Protein AF-A0A936YU12-F1 (afdb_monomer_lite)

Foldseek 3Di:
DKDWAFPFQDPQKTKIFIADPVCLVDWWKKFKDQVPDGQWIDTQQCADPCCVVVVRHPRRGMDIIHGPPVDPGCPRIWMKTQDPPPGIDTHDYPVVVVVVVVVVVVVVVVVVVVVVVVVVVVVVVVVVVVVVVVVVCVVPPDDDPPPPVVVVVVVVVVVVVVVVVVVVVVVVVVVVVVVVVVVVVCVVVVPD

Radius of gyration: 27.53 Å; chains: 1; bounding box: 52×45×85 Å

Sequence (192 aa):
MLLGRVDGLINGNVCGWSFNSEAPTEHLVIRVMQGAKAVASGVANIPRADLPGAGIGDGDHSFKIPLPSDITRLDGLAVIAQSAIAGEIALPTGHDSDRRLDQLFSAFSSQYEEALFALKAELDATKKLCQTLEKQTADQGYETPAGVAERLARLESRMEAAEVFFVRIDETVRRLAEDARKTKRKRIFGIF

Structure (mmCIF, N/CA/C/O backbone):
data_AF-A0A936YU12-F1
#
_entry.id   AF-A0A936YU12-F1
#
loop_
_atom_site.group_PDB
_atom_site.id
_atom_site.type_symbol
_atom_site.label_atom_id
_atom_site.label_alt_id
_atom_site.label_comp_id
_atom_site.label_asym_id
_atom_site.label_entity_id
_atom_site.label_seq_id
_atom_site.pdbx_PDB_ins_code
_atom_site.Cartn_x
_atom_site.Cartn_y
_atom_site.Cartn_z
_atom_site.occupancy
_atom_site.B_iso_or_equiv
_atom_site.auth_seq_id
_atom_site.auth_comp_id
_atom_site.auth_asym_id
_atom_site.auth_atom_id
_atom_site.pdbx_PDB_model_num
ATOM 1 N N . MET A 1 1 ? 6.765 -11.403 4.884 1.00 82.19 1 MET A N 1
ATOM 2 C CA . MET A 1 1 ? 5.467 -10.767 4.588 1.00 82.19 1 MET A CA 1
ATOM 3 C C . MET A 1 1 ? 5.683 -9.695 3.537 1.00 82.19 1 MET A C 1
ATOM 5 O O . MET A 1 1 ? 6.659 -8.954 3.624 1.00 82.19 1 MET A O 1
ATOM 9 N N . LEU A 1 2 ? 4.783 -9.608 2.557 1.00 79.75 2 LEU A N 1
ATOM 10 C CA . LEU A 1 2 ? 4.838 -8.584 1.516 1.00 79.75 2 LEU A CA 1
ATOM 11 C C . LEU A 1 2 ? 4.202 -7.279 1.996 1.00 79.75 2 LEU A C 1
ATOM 13 O O . LEU A 1 2 ? 3.108 -7.273 2.559 1.00 79.75 2 LEU A O 1
ATOM 17 N N . LEU A 1 3 ? 4.901 -6.177 1.757 1.00 85.12 3 LEU A N 1
ATOM 18 C CA . LEU A 1 3 ? 4.497 -4.821 2.100 1.00 85.12 3 LEU A CA 1
ATOM 19 C C . LEU A 1 3 ? 4.713 -3.915 0.890 1.00 85.12 3 LEU A C 1
ATOM 21 O O . LEU A 1 3 ? 5.544 -4.186 0.023 1.00 85.12 3 LEU A O 1
ATOM 25 N N . GLY A 1 4 ? 3.990 -2.807 0.831 1.00 84.25 4 GLY A N 1
ATOM 26 C CA . GLY A 1 4 ? 4.242 -1.794 -0.180 1.00 84.25 4 GLY A CA 1
ATOM 27 C C . GLY A 1 4 ? 3.154 -0.745 -0.251 1.00 84.25 4 GLY A C 1
ATOM 28 O O . GLY A 1 4 ? 2.101 -0.857 0.380 1.00 84.25 4 GLY A O 1
ATOM 29 N N . ARG A 1 5 ? 3.434 0.297 -1.025 1.00 85.31 5 ARG A N 1
ATOM 30 C CA . ARG A 1 5 ? 2.547 1.439 -1.210 1.00 85.31 5 ARG A CA 1
ATOM 31 C C . ARG A 1 5 ? 2.835 2.122 -2.537 1.00 85.31 5 ARG A C 1
ATOM 33 O O . ARG A 1 5 ? 3.991 2.253 -2.935 1.00 85.31 5 ARG A O 1
ATOM 40 N N . VAL A 1 6 ? 1.780 2.605 -3.187 1.00 88.00 6 VAL A N 1
ATOM 41 C CA . VAL A 1 6 ? 1.896 3.519 -4.327 1.00 88.00 6 VAL A CA 1
ATOM 42 C C . VAL A 1 6 ? 1.858 4.951 -3.804 1.00 88.00 6 VAL A C 1
ATOM 44 O O . VAL A 1 6 ? 0.900 5.355 -3.140 1.00 88.00 6 VAL A O 1
ATOM 47 N N . ASP A 1 7 ? 2.895 5.722 -4.115 1.00 85.31 7 ASP A N 1
ATOM 48 C CA . ASP A 1 7 ? 2.999 7.129 -3.725 1.00 85.31 7 ASP A CA 1
ATOM 49 C C . ASP A 1 7 ? 2.134 8.021 -4.620 1.00 85.31 7 ASP A C 1
ATOM 51 O O . ASP A 1 7 ? 1.536 8.989 -4.149 1.00 85.31 7 ASP A O 1
ATOM 55 N N . GLY A 1 8 ? 2.049 7.688 -5.911 1.00 86.75 8 GLY A N 1
ATOM 56 C CA . GLY A 1 8 ? 1.240 8.420 -6.879 1.00 86.75 8 GLY A CA 1
ATOM 57 C C . GLY A 1 8 ? 1.737 8.293 -8.317 1.00 86.75 8 GLY A C 1
ATOM 58 O O . GLY A 1 8 ? 2.623 7.496 -8.626 1.00 86.75 8 GLY A O 1
ATOM 59 N N . LEU A 1 9 ? 1.147 9.107 -9.195 1.00 88.31 9 LEU A N 1
ATOM 60 C CA . LEU A 1 9 ? 1.555 9.269 -10.588 1.00 88.31 9 LEU A CA 1
ATOM 61 C C . LEU A 1 9 ? 2.342 10.577 -10.728 1.00 88.31 9 LEU A C 1
ATOM 63 O O . LEU A 1 9 ? 1.796 11.653 -10.490 1.00 88.31 9 LEU A O 1
ATOM 67 N N . ILE A 1 10 ? 3.617 10.490 -11.108 1.00 85.88 10 ILE A N 1
ATOM 68 C CA . ILE A 1 10 ? 4.523 11.638 -11.239 1.00 85.88 10 ILE A CA 1
ATOM 69 C C . ILE A 1 10 ? 5.112 11.631 -12.649 1.00 85.88 10 ILE A C 1
ATOM 71 O O . ILE A 1 10 ? 5.830 10.704 -13.026 1.00 85.88 10 ILE A O 1
ATOM 75 N N . ASN A 1 11 ? 4.823 12.671 -13.437 1.00 88.06 11 ASN A N 1
ATOM 76 C CA . ASN A 1 11 ? 5.312 12.823 -14.816 1.00 88.06 11 ASN A CA 1
ATOM 77 C C . ASN A 1 11 ? 5.064 11.572 -15.683 1.00 88.06 11 ASN A C 1
ATOM 79 O O . ASN A 1 11 ? 5.976 11.088 -16.348 1.00 88.06 11 ASN A O 1
ATOM 83 N N . GLY A 1 12 ? 3.863 10.989 -15.599 1.00 90.25 12 GLY A N 1
ATOM 84 C CA . GLY A 1 12 ? 3.502 9.770 -16.336 1.00 90.25 12 GLY A CA 1
ATOM 85 C C . GLY A 1 12 ? 4.112 8.475 -15.790 1.00 90.25 12 GLY A C 1
ATOM 86 O O . GLY A 1 12 ? 4.017 7.444 -16.443 1.00 90.25 12 GLY A O 1
ATOM 87 N N . ASN A 1 13 ? 4.736 8.495 -14.607 1.00 93.56 13 ASN A N 1
ATOM 88 C CA . ASN A 1 13 ? 5.292 7.299 -13.974 1.00 93.56 13 ASN A CA 1
ATOM 89 C C . ASN A 1 13 ? 4.541 6.961 -12.690 1.00 93.56 13 ASN A C 1
ATOM 91 O O . ASN A 1 13 ? 4.360 7.837 -11.842 1.00 93.56 13 ASN A O 1
ATOM 95 N N . VAL A 1 14 ? 4.148 5.700 -12.517 1.00 94.19 14 VAL A N 1
ATOM 96 C CA . VAL A 1 14 ? 3.685 5.210 -11.214 1.00 94.19 14 VAL A CA 1
ATOM 97 C C . VAL A 1 14 ? 4.901 5.027 -10.325 1.00 94.19 14 VAL A C 1
ATOM 99 O O . VAL A 1 14 ? 5.823 4.286 -10.671 1.00 94.19 14 VAL A O 1
ATOM 102 N N . CYS A 1 15 ? 4.886 5.701 -9.184 1.00 92.88 15 CYS A N 1
ATOM 103 C CA . CYS A 1 15 ? 5.949 5.648 -8.195 1.00 92.88 15 CYS A CA 1
ATOM 104 C C . CYS A 1 15 ? 5.446 4.989 -6.912 1.00 92.88 15 CYS A C 1
ATOM 106 O O . CYS A 1 15 ? 4.288 5.166 -6.519 1.00 92.88 15 CYS A O 1
ATOM 108 N N . GLY A 1 16 ? 6.327 4.261 -6.240 1.00 91.44 16 GLY A N 1
ATOM 109 C CA . GLY A 1 16 ? 6.029 3.634 -4.961 1.00 91.44 16 GLY A CA 1
ATOM 110 C C . GLY A 1 16 ? 7.186 2.788 -4.461 1.00 91.44 16 GLY A C 1
ATOM 111 O O . GLY A 1 16 ? 8.313 2.895 -4.947 1.00 91.44 16 GLY A O 1
ATOM 112 N N . TRP A 1 17 ? 6.898 1.930 -3.492 1.00 90.00 17 TRP A N 1
ATOM 113 C CA . TRP A 1 17 ? 7.840 0.941 -2.980 1.00 90.00 17 TRP A CA 1
ATOM 114 C C . TRP A 1 17 ? 7.122 -0.357 -2.635 1.00 90.00 17 TRP A C 1
ATOM 116 O O . TRP A 1 17 ? 5.920 -0.362 -2.349 1.00 90.00 17 TRP A O 1
ATOM 126 N N . SER A 1 18 ? 7.854 -1.464 -2.671 1.00 92.50 18 SER A N 1
ATOM 127 C CA . SER A 1 18 ? 7.354 -2.747 -2.194 1.00 92.50 18 SER A CA 1
ATOM 128 C C . SER A 1 18 ? 8.501 -3.627 -1.731 1.00 92.50 18 SER A C 1
ATOM 130 O O . SER A 1 18 ? 9.547 -3.669 -2.366 1.00 92.50 18 SER A O 1
ATOM 132 N N . PHE A 1 19 ? 8.292 -4.318 -0.619 1.00 87.12 19 PHE A N 1
ATOM 133 C CA . PHE A 1 19 ? 9.324 -5.015 0.127 1.00 87.12 19 PHE A CA 1
ATOM 134 C C . PHE A 1 19 ? 8.809 -6.352 0.642 1.00 87.12 19 PHE A C 1
ATOM 136 O O . PHE A 1 19 ? 7.662 -6.455 1.088 1.00 87.12 19 PHE A O 1
ATOM 143 N N . ASN A 1 20 ? 9.673 -7.361 0.618 1.00 88.44 20 ASN A N 1
ATOM 144 C CA . ASN A 1 20 ? 9.419 -8.638 1.259 1.00 88.44 20 ASN A CA 1
ATOM 145 C C . ASN A 1 20 ? 10.258 -8.761 2.533 1.00 88.44 20 ASN A C 1
ATOM 147 O O . ASN A 1 20 ? 11.467 -8.948 2.469 1.00 88.44 20 ASN A O 1
ATOM 151 N N . SER A 1 21 ? 9.614 -8.734 3.700 1.00 82.25 21 SER A N 1
ATOM 152 C CA . SER A 1 21 ? 10.332 -8.882 4.972 1.00 82.25 21 SER A CA 1
ATOM 153 C C . SER A 1 21 ? 10.919 -10.278 5.204 1.00 82.25 21 SER A C 1
ATOM 155 O O . SER A 1 21 ? 11.798 -10.428 6.046 1.00 82.25 21 SER A O 1
ATOM 157 N N . GLU A 1 22 ? 10.445 -11.296 4.478 1.00 86.00 22 GLU A N 1
ATOM 158 C CA . GLU A 1 22 ? 10.982 -12.665 4.557 1.00 86.00 22 GLU A CA 1
ATOM 159 C C . GLU A 1 22 ? 12.197 -12.872 3.646 1.00 86.00 22 GLU A C 1
ATOM 161 O O . GLU A 1 22 ? 13.017 -13.745 3.917 1.00 86.00 22 GLU A O 1
ATOM 166 N N . ALA A 1 23 ? 12.346 -12.045 2.609 1.00 88.69 23 ALA A N 1
ATOM 167 C CA . ALA A 1 23 ? 13.533 -12.000 1.762 1.00 88.69 23 ALA A CA 1
ATOM 168 C C . ALA A 1 23 ? 13.934 -10.542 1.498 1.00 88.69 23 ALA A C 1
ATOM 170 O O . ALA A 1 23 ? 13.621 -9.998 0.441 1.00 88.69 23 ALA A O 1
ATOM 171 N N . PRO A 1 24 ? 14.645 -9.900 2.443 1.00 85.94 24 PRO A N 1
ATOM 172 C CA . PRO A 1 24 ? 14.975 -8.481 2.344 1.00 85.94 24 PRO A CA 1
ATOM 173 C C . PRO A 1 24 ? 15.850 -8.103 1.148 1.00 85.94 24 PRO A C 1
ATOM 175 O O . PRO A 1 24 ? 15.870 -6.948 0.766 1.00 85.94 24 PRO A O 1
ATOM 178 N N . THR A 1 25 ? 16.566 -9.054 0.547 1.00 90.06 25 THR A N 1
ATOM 179 C CA . THR A 1 25 ? 17.386 -8.827 -0.655 1.00 90.06 25 THR A CA 1
ATOM 180 C C . THR A 1 25 ? 16.600 -9.017 -1.957 1.00 90.06 25 THR A C 1
ATOM 182 O O . THR A 1 25 ? 17.171 -8.930 -3.040 1.00 90.06 25 THR A O 1
ATOM 185 N N . GLU A 1 26 ? 15.316 -9.373 -1.878 1.00 92.25 26 GLU A N 1
ATOM 186 C CA . GLU A 1 26 ? 14.466 -9.606 -3.041 1.00 92.25 26 GLU A CA 1
ATOM 187 C C . GLU A 1 26 ? 13.889 -8.288 -3.571 1.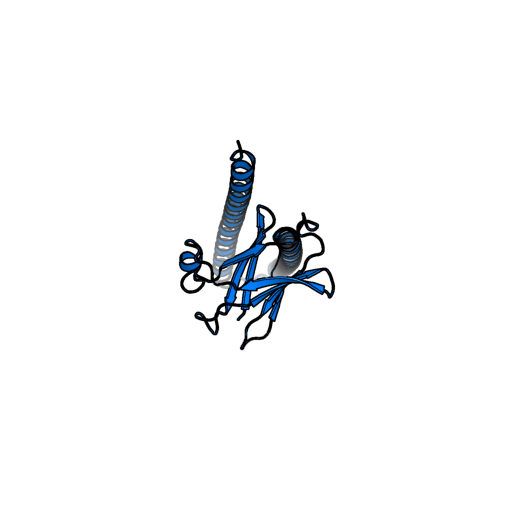00 92.25 26 GLU A C 1
ATOM 189 O O . GLU A 1 26 ? 13.207 -7.546 -2.858 1.00 92.25 26 GLU A O 1
ATOM 194 N N . HIS A 1 27 ? 14.082 -8.033 -4.865 1.00 95.62 27 HIS A N 1
ATOM 195 C CA . HIS A 1 27 ? 13.394 -6.953 -5.569 1.00 95.62 27 HIS A CA 1
ATOM 196 C C . HIS A 1 27 ? 12.116 -7.471 -6.218 1.00 95.62 27 HIS A C 1
ATOM 198 O O . HIS A 1 27 ? 12.146 -8.328 -7.102 1.00 95.62 27 HIS A O 1
ATOM 204 N N . LEU A 1 28 ? 10.980 -6.925 -5.791 1.00 94.88 28 LEU A N 1
ATOM 205 C CA . LEU A 1 28 ? 9.672 -7.368 -6.259 1.00 94.88 28 LEU A CA 1
ATOM 206 C C . LEU A 1 28 ? 9.374 -6.859 -7.672 1.00 94.88 28 LEU A C 1
ATOM 208 O O . LEU A 1 28 ? 9.661 -5.709 -8.018 1.00 94.88 28 LEU A O 1
ATOM 212 N N . VAL A 1 29 ? 8.746 -7.712 -8.481 1.00 97.38 29 VAL A N 1
ATOM 213 C CA . VAL A 1 29 ? 8.250 -7.339 -9.809 1.00 97.38 29 VAL A CA 1
ATOM 214 C C . VAL A 1 29 ? 6.913 -6.640 -9.643 1.00 97.38 29 VAL A C 1
ATOM 216 O O . VAL A 1 29 ? 5.977 -7.183 -9.069 1.00 97.38 29 VAL A O 1
ATOM 219 N N . ILE A 1 30 ? 6.800 -5.434 -10.172 1.00 97.31 30 ILE A N 1
ATOM 220 C CA . ILE A 1 30 ? 5.599 -4.619 -10.085 1.00 97.31 30 ILE A CA 1
ATOM 221 C C . ILE A 1 30 ? 4.879 -4.651 -11.428 1.00 97.31 30 ILE A C 1
ATOM 223 O O . ILE A 1 30 ? 5.474 -4.389 -12.473 1.00 97.31 30 ILE A O 1
ATOM 227 N N . ARG A 1 31 ? 3.578 -4.930 -11.403 1.00 95.31 31 ARG A N 1
ATOM 228 C CA . ARG A 1 31 ? 2.690 -4.897 -12.568 1.00 95.31 31 ARG A CA 1
ATOM 229 C C . ARG A 1 31 ? 1.601 -3.864 -12.352 1.00 95.31 31 ARG A C 1
ATOM 231 O O . ARG A 1 31 ? 0.931 -3.870 -11.323 1.00 95.31 31 ARG A O 1
ATOM 238 N N . VAL A 1 32 ? 1.409 -3.001 -13.340 1.00 93.81 32 VAL A N 1
ATOM 239 C CA . VAL A 1 32 ? 0.275 -2.081 -13.395 1.00 93.81 32 VAL A CA 1
ATOM 240 C C . VAL A 1 32 ? -0.766 -2.691 -14.318 1.00 93.81 32 VAL A C 1
ATOM 242 O O . VAL A 1 32 ? -0.498 -2.951 -15.491 1.00 93.81 32 VAL A O 1
ATOM 245 N N . MET A 1 33 ? -1.947 -2.936 -13.773 1.00 88.88 33 MET A N 1
ATOM 246 C CA . MET A 1 33 ? -3.057 -3.615 -14.422 1.00 88.88 33 MET A CA 1
ATOM 247 C C . MET A 1 33 ? -4.199 -2.629 -14.652 1.00 88.88 33 MET A C 1
ATOM 249 O O . MET A 1 33 ? -4.551 -1.868 -13.755 1.00 88.88 33 MET A O 1
ATOM 253 N N . GLN A 1 34 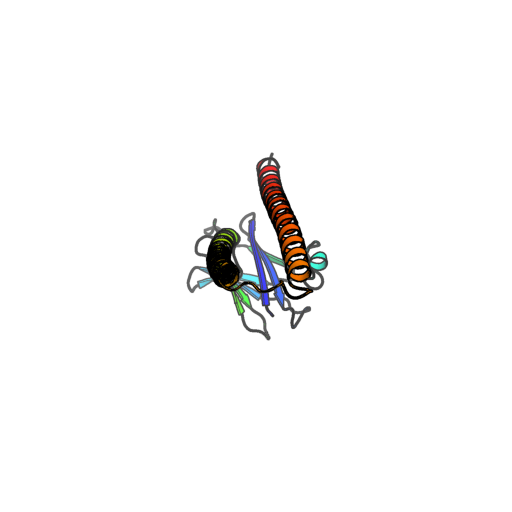? -4.819 -2.685 -15.824 1.00 85.00 34 GLN A N 1
ATOM 254 C CA . GLN A 1 34 ? -6.100 -2.049 -16.108 1.00 85.00 34 GLN A CA 1
ATOM 255 C C . GLN A 1 34 ? -7.117 -3.165 -16.365 1.00 85.00 34 GLN A C 1
ATOM 257 O O . GLN A 1 34 ? -7.082 -3.840 -17.399 1.00 85.00 34 GLN A O 1
ATOM 262 N N . GLY A 1 35 ? -7.974 -3.431 -15.377 1.00 82.81 35 GLY A N 1
ATOM 263 C CA . GLY A 1 35 ? -8.777 -4.655 -15.355 1.00 82.81 35 GLY A CA 1
ATOM 264 C C . GLY A 1 35 ? -7.882 -5.901 -15.375 1.00 82.81 35 GLY A C 1
ATOM 265 O O . GLY A 1 35 ? -7.028 -6.066 -14.510 1.00 82.81 35 GLY A O 1
ATOM 266 N N . ALA A 1 36 ? -8.053 -6.762 -16.380 1.00 83.88 36 ALA A N 1
ATOM 267 C CA . ALA A 1 36 ? -7.259 -7.985 -16.542 1.00 83.88 36 ALA A CA 1
ATOM 268 C C . ALA A 1 36 ? -5.960 -7.797 -17.355 1.00 83.88 36 ALA A C 1
ATOM 270 O O . ALA A 1 36 ? -5.170 -8.733 -17.473 1.00 83.88 36 ALA A O 1
ATOM 271 N N . LYS A 1 37 ? -5.727 -6.616 -17.944 1.00 86.31 37 LYS A N 1
ATOM 272 C CA . LYS A 1 37 ? -4.587 -6.372 -18.839 1.00 86.31 37 LYS A CA 1
ATOM 273 C C . LYS A 1 37 ? -3.446 -5.680 -18.097 1.00 86.31 37 LYS A C 1
ATOM 275 O O . LYS A 1 37 ? -3.650 -4.610 -17.531 1.00 86.31 37 LYS A O 1
ATOM 280 N N . ALA A 1 38 ? -2.236 -6.232 -18.175 1.00 91.31 38 ALA A N 1
ATOM 281 C CA . ALA A 1 38 ? -1.028 -5.526 -17.757 1.00 91.31 38 ALA A CA 1
ATOM 282 C C . ALA A 1 38 ? -0.709 -4.407 -18.761 1.00 91.31 38 ALA A C 1
ATOM 284 O O . ALA A 1 38 ? -0.498 -4.671 -19.946 1.00 91.31 38 ALA A O 1
ATOM 285 N N . VAL A 1 39 ? -0.710 -3.160 -18.293 1.00 93.94 39 VAL A N 1
ATOM 286 C CA . VAL A 1 39 ? -0.412 -1.966 -19.103 1.00 93.94 39 VAL A CA 1
ATOM 287 C C . VAL A 1 39 ? 1.031 -1.501 -18.941 1.00 93.94 39 VAL A C 1
ATOM 289 O O . VAL A 1 39 ? 1.570 -0.875 -19.848 1.00 93.94 39 VAL A O 1
ATOM 292 N N . ALA A 1 40 ? 1.668 -1.830 -17.816 1.00 95.12 40 ALA A N 1
ATOM 293 C CA . ALA A 1 40 ? 3.082 -1.577 -17.578 1.00 95.12 40 ALA A CA 1
ATOM 294 C C . ALA A 1 40 ? 3.646 -2.556 -16.539 1.00 95.12 40 ALA A C 1
ATOM 296 O O . ALA A 1 40 ? 2.907 -3.133 -15.738 1.00 95.12 40 ALA A O 1
ATOM 297 N N . SER A 1 41 ? 4.966 -2.715 -16.523 1.00 96.50 41 SER A N 1
ATOM 298 C CA . SER A 1 41 ? 5.672 -3.500 -15.512 1.00 96.50 41 SER A CA 1
ATOM 299 C C . SER A 1 41 ? 7.052 -2.923 -15.231 1.00 96.50 41 SER A C 1
ATOM 301 O O . SER A 1 41 ? 7.663 -2.316 -16.109 1.00 96.50 41 SER A O 1
ATOM 303 N N . GLY A 1 42 ? 7.566 -3.158 -14.032 1.00 96.75 42 GLY A N 1
ATOM 304 C CA . GLY A 1 42 ? 8.926 -2.803 -13.650 1.00 96.75 42 GLY A CA 1
ATOM 305 C C . GLY A 1 42 ? 9.364 -3.560 -12.407 1.00 96.75 42 GLY A C 1
ATOM 306 O O . GLY A 1 42 ? 8.670 -4.463 -11.950 1.00 96.75 42 GLY A O 1
ATOM 307 N N . VAL A 1 43 ? 10.519 -3.198 -11.863 1.00 97.25 43 VAL A N 1
ATOM 308 C CA . VAL A 1 43 ? 11.087 -3.838 -10.674 1.00 97.25 43 VAL A CA 1
ATOM 309 C C . VAL A 1 43 ? 11.252 -2.788 -9.580 1.00 97.25 43 VAL A C 1
ATOM 311 O O . VAL A 1 43 ? 11.571 -1.632 -9.859 1.00 97.25 43 VAL A O 1
ATOM 314 N N . ALA A 1 44 ? 11.000 -3.188 -8.339 1.00 96.06 44 ALA A N 1
ATOM 315 C CA . ALA A 1 44 ? 11.262 -2.393 -7.150 1.00 96.06 44 ALA A CA 1
ATOM 316 C C . ALA A 1 44 ? 12.737 -2.513 -6.737 1.00 96.06 44 ALA A C 1
ATOM 318 O O . ALA A 1 44 ? 13.039 -3.172 -5.750 1.00 96.06 44 ALA A O 1
ATOM 319 N N . ASN A 1 45 ? 13.633 -1.938 -7.545 1.00 95.50 45 ASN A N 1
ATOM 320 C CA . ASN A 1 45 ? 15.095 -1.993 -7.385 1.00 95.50 45 ASN A CA 1
ATOM 321 C C . ASN A 1 45 ? 15.765 -0.603 -7.349 1.00 95.50 45 ASN A C 1
ATOM 323 O O . ASN A 1 45 ? 16.966 -0.472 -7.592 1.00 95.50 45 ASN A O 1
ATOM 327 N N . ILE A 1 46 ? 14.986 0.463 -7.151 1.00 94.50 46 ILE A N 1
ATOM 328 C CA . ILE A 1 46 ? 15.484 1.839 -7.182 1.00 94.50 46 ILE A CA 1
ATOM 329 C C . ILE A 1 46 ? 15.811 2.290 -5.749 1.00 94.50 46 ILE A C 1
ATOM 331 O O . ILE A 1 46 ? 14.960 2.141 -4.862 1.00 94.50 46 ILE A O 1
ATOM 335 N N . PRO A 1 47 ? 16.991 2.895 -5.507 1.00 91.75 47 PRO A N 1
ATOM 336 C CA . PRO A 1 47 ? 17.367 3.408 -4.19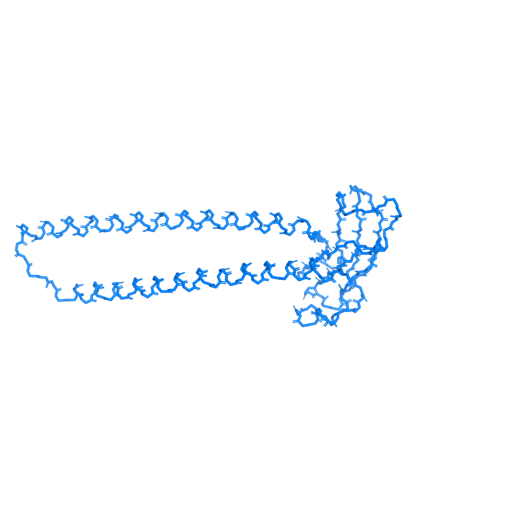4 1.00 91.75 47 PRO A CA 1
ATOM 337 C C . PRO A 1 47 ? 16.547 4.637 -3.789 1.00 91.75 47 PRO A C 1
ATOM 339 O O . PRO A 1 47 ? 16.349 5.568 -4.575 1.00 91.75 47 PRO A O 1
ATOM 342 N N . ARG A 1 48 ? 16.117 4.665 -2.526 1.00 87.50 48 ARG A N 1
ATOM 343 C CA . ARG A 1 48 ? 15.356 5.753 -1.909 1.00 87.50 48 ARG A CA 1
ATOM 344 C C . ARG A 1 48 ? 15.790 5.928 -0.451 1.00 87.50 48 ARG A C 1
ATOM 346 O O . ARG A 1 48 ? 15.656 5.024 0.367 1.00 87.50 48 ARG A O 1
ATOM 353 N N . ALA A 1 49 ? 16.328 7.103 -0.131 1.00 83.62 49 ALA A N 1
ATOM 354 C CA . ALA A 1 49 ? 17.070 7.343 1.113 1.00 83.62 49 ALA A CA 1
ATOM 355 C C . ALA A 1 49 ? 16.230 7.299 2.406 1.00 83.62 49 ALA A C 1
ATOM 357 O O . ALA A 1 49 ? 16.787 7.171 3.492 1.00 83.62 49 ALA A O 1
ATOM 358 N N . ASP A 1 50 ? 14.908 7.419 2.317 1.00 75.62 50 ASP A N 1
ATOM 359 C CA . ASP A 1 50 ? 13.992 7.358 3.460 1.00 75.62 50 ASP A CA 1
ATOM 360 C C . ASP A 1 50 ? 13.562 5.927 3.825 1.00 75.62 50 ASP A C 1
ATOM 362 O O . ASP A 1 50 ? 13.137 5.693 4.955 1.00 75.62 50 ASP A O 1
ATOM 366 N N . LEU A 1 51 ? 13.694 4.963 2.907 1.00 74.81 51 LEU A N 1
ATOM 367 C CA . LEU A 1 51 ? 13.277 3.575 3.128 1.00 74.81 51 LEU A CA 1
ATOM 368 C C . LEU A 1 51 ? 14.086 2.845 4.223 1.00 74.81 51 LEU A C 1
ATOM 370 O O . LEU A 1 51 ? 13.448 2.220 5.076 1.00 74.81 51 LEU A O 1
ATOM 374 N N . PRO A 1 52 ? 15.429 2.970 4.312 1.00 73.12 52 PRO A N 1
ATOM 375 C CA . PRO A 1 52 ? 16.192 2.339 5.392 1.00 73.12 52 PRO A CA 1
ATOM 376 C C . PRO A 1 52 ? 15.771 2.854 6.772 1.00 73.12 52 PRO A C 1
ATOM 378 O O . PRO A 1 52 ? 15.599 2.080 7.711 1.00 73.12 52 PRO A O 1
ATOM 381 N N . GLY A 1 53 ? 15.526 4.166 6.889 1.00 64.25 53 GLY A N 1
ATOM 382 C CA . GLY A 1 53 ? 15.063 4.794 8.131 1.00 64.25 53 GLY A CA 1
ATOM 383 C C . GLY A 1 53 ? 13.673 4.326 8.579 1.00 64.25 53 GLY A C 1
ATOM 384 O O . GLY A 1 53 ? 13.345 4.432 9.758 1.00 64.25 53 GLY A O 1
ATOM 385 N N . ALA A 1 54 ? 12.875 3.777 7.659 1.00 69.44 54 ALA A N 1
ATOM 386 C CA . ALA A 1 54 ? 11.571 3.174 7.926 1.00 69.44 54 ALA A CA 1
ATOM 387 C C . ALA A 1 54 ? 11.633 1.648 8.155 1.00 69.44 54 ALA A C 1
ATOM 389 O O . ALA A 1 54 ? 10.588 1.017 8.307 1.00 69.44 54 ALA A O 1
ATOM 390 N N . GLY A 1 55 ? 12.831 1.048 8.174 1.00 72.00 55 GLY A N 1
ATOM 391 C CA . GLY A 1 55 ? 13.020 -0.398 8.329 1.00 72.00 55 GLY A CA 1
ATOM 392 C C . GLY A 1 55 ? 12.713 -1.211 7.066 1.00 72.00 55 GLY A C 1
ATOM 393 O O . GLY A 1 55 ? 12.393 -2.394 7.166 1.00 72.00 55 GLY A O 1
ATOM 394 N N . ILE A 1 56 ? 12.770 -0.587 5.884 1.00 75.19 56 ILE A N 1
ATOM 395 C CA . ILE A 1 56 ? 12.477 -1.221 4.593 1.00 75.19 56 ILE A CA 1
ATOM 396 C C . ILE A 1 56 ? 13.797 -1.529 3.874 1.00 75.19 56 ILE A C 1
ATOM 398 O O . ILE A 1 56 ? 14.294 -0.711 3.096 1.00 75.19 56 ILE A O 1
ATOM 402 N N . GLY A 1 57 ? 14.340 -2.720 4.147 1.00 76.00 57 GLY A N 1
ATOM 403 C CA . GLY A 1 57 ? 15.567 -3.252 3.539 1.00 76.00 57 GLY A CA 1
ATOM 404 C C . GLY A 1 57 ? 16.749 -2.277 3.546 1.00 76.00 57 GLY A C 1
ATOM 405 O O . GLY A 1 57 ? 16.869 -1.440 4.443 1.00 76.00 57 GLY A O 1
ATOM 406 N N . ASP A 1 58 ? 17.585 -2.354 2.508 1.00 83.31 58 ASP A N 1
ATOM 407 C CA . ASP A 1 58 ? 18.730 -1.450 2.295 1.00 83.31 58 ASP A CA 1
ATOM 408 C C . ASP A 1 58 ? 18.334 -0.156 1.559 1.00 83.31 58 ASP A C 1
ATOM 410 O O . ASP A 1 58 ? 19.164 0.687 1.211 1.00 83.31 58 ASP A O 1
ATOM 414 N N . GLY A 1 59 ? 17.029 0.037 1.354 1.00 79.94 59 GLY A N 1
ATOM 415 C CA . GLY A 1 59 ? 16.450 1.213 0.720 1.00 79.94 59 GLY A CA 1
ATOM 416 C C . GLY A 1 59 ? 16.366 1.159 -0.798 1.00 79.94 59 GLY A C 1
ATOM 417 O O . GLY A 1 59 ? 15.985 2.148 -1.414 1.00 79.94 59 GLY A O 1
ATOM 418 N N . ASP A 1 60 ? 16.661 0.025 -1.415 1.00 92.50 60 ASP A N 1
ATOM 419 C CA . ASP A 1 60 ? 16.614 -0.217 -2.858 1.00 92.50 60 ASP A CA 1
ATOM 420 C C . ASP A 1 60 ? 15.312 -0.887 -3.318 1.00 92.50 60 ASP A C 1
ATOM 422 O O . ASP A 1 60 ? 15.258 -1.511 -4.367 1.00 92.50 60 ASP A O 1
ATOM 426 N N . HIS A 1 61 ? 14.227 -0.693 -2.569 1.00 91.56 61 HIS A N 1
ATOM 427 C CA . HIS A 1 61 ? 12.923 -1.319 -2.815 1.00 91.56 61 HIS A CA 1
ATOM 428 C C . HIS A 1 61 ? 11.876 -0.373 -3.417 1.00 91.56 61 HIS A C 1
ATOM 430 O O . HIS A 1 61 ? 10.667 -0.616 -3.321 1.00 91.56 61 HIS A O 1
ATOM 436 N N . SER A 1 62 ? 12.304 0.748 -4.003 1.00 94.12 62 SER A N 1
ATOM 437 C CA . SER A 1 62 ? 11.390 1.665 -4.690 1.00 94.12 62 SER A CA 1
ATOM 438 C C . SER A 1 62 ? 11.268 1.343 -6.176 1.00 94.12 62 SER A C 1
ATOM 440 O O . SER A 1 62 ? 12.148 0.724 -6.771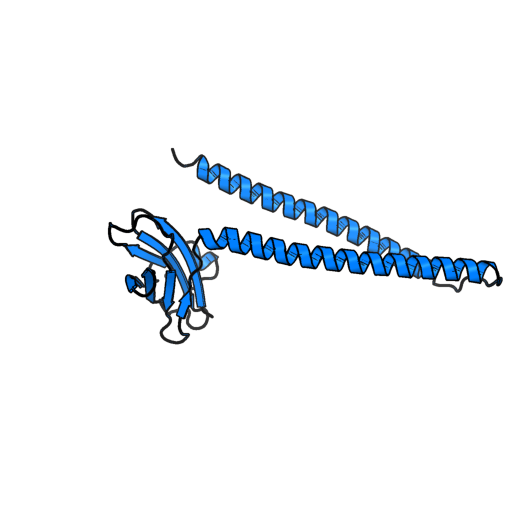 1.00 94.12 62 SER A O 1
ATOM 442 N N . PHE A 1 63 ? 10.161 1.751 -6.790 1.00 96.19 63 PHE A N 1
ATOM 443 C CA . PHE A 1 63 ? 9.920 1.596 -8.219 1.00 96.19 63 PHE A CA 1
ATOM 444 C C . PHE A 1 63 ? 9.429 2.902 -8.838 1.00 96.19 63 PHE A C 1
ATOM 446 O O . PHE A 1 63 ? 8.764 3.723 -8.202 1.00 96.19 63 PHE A O 1
ATOM 453 N N . LYS A 1 64 ? 9.728 3.051 -10.127 1.00 96.06 64 LYS A N 1
ATOM 454 C CA . LYS A 1 64 ? 9.235 4.118 -10.992 1.00 96.06 64 LYS A CA 1
ATOM 455 C C . LYS A 1 64 ? 8.953 3.515 -12.358 1.00 96.06 64 LYS A C 1
ATOM 457 O O . LYS A 1 64 ? 9.880 3.145 -13.072 1.00 96.06 64 LYS A O 1
ATOM 462 N N . ILE A 1 65 ? 7.677 3.387 -12.697 1.00 96.69 65 ILE A N 1
ATOM 463 C CA . ILE A 1 65 ? 7.238 2.635 -13.873 1.00 96.69 65 ILE A CA 1
ATOM 464 C C . ILE A 1 65 ? 6.554 3.595 -14.837 1.00 96.69 65 ILE A C 1
ATOM 466 O O . ILE A 1 65 ? 5.519 4.155 -14.465 1.00 96.69 65 ILE A O 1
ATOM 470 N N . PRO A 1 66 ? 7.094 3.799 -16.049 1.00 95.25 66 PRO A N 1
ATOM 471 C CA . PRO A 1 66 ? 6.448 4.639 -17.044 1.00 95.25 66 PRO A CA 1
ATOM 472 C C . PRO A 1 66 ? 5.135 3.995 -17.485 1.00 95.25 66 PRO A C 1
ATOM 474 O O . PRO A 1 66 ? 5.091 2.810 -17.819 1.00 95.25 66 PRO A O 1
ATOM 477 N N . LEU A 1 67 ? 4.064 4.783 -17.481 1.00 94.12 67 LEU A N 1
ATOM 478 C CA . LEU A 1 67 ? 2.796 4.395 -18.077 1.00 94.12 67 LEU A CA 1
ATOM 479 C C . LEU A 1 67 ? 2.739 4.837 -19.539 1.00 94.12 67 LEU A C 1
ATOM 481 O O . LEU A 1 67 ? 3.382 5.823 -19.914 1.00 94.12 67 LEU A O 1
ATOM 485 N N . PRO A 1 68 ? 1.959 4.134 -20.372 1.00 92.19 68 PRO A N 1
ATOM 486 C CA . PRO A 1 68 ? 1.650 4.621 -21.705 1.00 92.19 68 PRO A CA 1
ATOM 487 C C . PRO A 1 68 ? 0.879 5.956 -21.641 1.00 92.19 68 PRO A C 1
ATOM 489 O O . PRO A 1 68 ? 0.210 6.277 -20.656 1.00 92.19 68 PRO A O 1
ATOM 492 N N . SER A 1 69 ? 1.046 6.782 -22.677 1.00 88.25 69 SER A N 1
ATOM 493 C CA . SER A 1 69 ? 0.633 8.196 -22.695 1.00 88.25 69 SER A CA 1
ATOM 494 C C . SER A 1 69 ? -0.881 8.425 -22.650 1.00 88.25 69 SER A C 1
ATOM 496 O O . SER A 1 69 ? -1.326 9.533 -22.356 1.00 88.25 69 SER A O 1
ATOM 498 N N . ASP A 1 70 ? -1.668 7.390 -22.929 1.00 87.81 70 ASP A N 1
ATOM 499 C CA . ASP A 1 70 ? -3.123 7.352 -22.798 1.00 87.81 70 ASP A CA 1
ATOM 500 C C . ASP A 1 70 ? -3.589 7.298 -21.333 1.00 87.81 70 ASP A C 1
ATOM 502 O O . ASP A 1 70 ? -4.731 7.656 -21.034 1.00 87.81 70 ASP A O 1
ATOM 506 N N . ILE A 1 71 ? -2.709 6.920 -20.400 1.00 87.00 71 ILE A N 1
ATOM 507 C CA . ILE A 1 71 ? -3.026 6.800 -18.977 1.00 87.00 71 ILE A CA 1
ATOM 508 C C . ILE A 1 71 ? -2.479 8.003 -18.203 1.00 87.00 71 ILE A C 1
ATOM 510 O O . ILE A 1 71 ? -1.290 8.120 -17.914 1.00 87.00 71 ILE A O 1
ATOM 514 N N . THR A 1 72 ? -3.386 8.897 -17.808 1.00 82.69 72 THR A N 1
ATOM 515 C CA . THR A 1 72 ? -3.058 10.146 -17.093 1.00 82.69 72 THR A CA 1
ATOM 516 C C . THR A 1 72 ? -3.488 10.154 -15.625 1.00 82.69 72 THR A C 1
ATOM 518 O O . THR A 1 72 ? -3.207 11.113 -14.906 1.00 82.69 72 THR A O 1
ATOM 521 N N . ARG A 1 73 ? -4.172 9.101 -15.159 1.00 81.38 73 ARG A N 1
ATOM 522 C CA . ARG A 1 73 ? -4.678 8.954 -13.784 1.00 81.38 73 ARG A CA 1
ATOM 523 C C . ARG A 1 73 ? -4.494 7.523 -13.287 1.00 81.38 73 ARG A C 1
ATOM 525 O O . ARG A 1 73 ? -4.414 6.600 -14.088 1.00 81.38 73 ARG A O 1
ATOM 532 N N . LEU A 1 74 ? -4.450 7.358 -11.964 1.00 80.38 74 LEU A N 1
ATOM 533 C CA . LEU A 1 74 ? -4.396 6.043 -11.307 1.00 80.38 74 LEU A CA 1
ATOM 534 C C . LEU A 1 74 ? -5.774 5.383 -11.151 1.00 80.38 74 LEU A C 1
ATOM 536 O O . LEU A 1 74 ? -5.840 4.198 -10.834 1.00 80.38 74 LEU A O 1
ATOM 540 N N . ASP A 1 75 ? -6.863 6.127 -11.355 1.00 80.06 75 ASP A N 1
ATOM 541 C CA . ASP A 1 75 ? -8.223 5.615 -11.182 1.00 80.06 75 ASP A CA 1
ATOM 542 C C . ASP A 1 75 ? -8.476 4.414 -12.106 1.00 80.06 75 ASP A C 1
ATOM 544 O O . ASP A 1 75 ? -8.272 4.488 -13.318 1.00 80.06 75 ASP A O 1
ATOM 548 N N . GLY A 1 76 ? -8.928 3.297 -11.531 1.00 79.50 76 GLY A N 1
ATOM 549 C CA . GLY A 1 76 ? -9.183 2.061 -12.278 1.00 79.50 76 GLY A CA 1
ATOM 550 C C . GLY A 1 76 ? -7.932 1.244 -12.622 1.00 79.50 76 GLY A C 1
ATOM 551 O O . GLY A 1 76 ? -8.052 0.233 -13.318 1.00 79.50 76 GLY A O 1
ATOM 552 N N . LEU A 1 77 ? -6.753 1.640 -12.130 1.00 86.31 77 LEU A N 1
ATOM 553 C CA . LEU A 1 77 ? -5.542 0.827 -12.193 1.00 86.31 77 LEU A CA 1
ATOM 554 C C . LEU A 1 77 ? -5.345 0.053 -10.890 1.00 86.31 77 LEU A C 1
ATOM 556 O O . LEU A 1 77 ? -5.508 0.593 -9.797 1.00 86.31 77 LEU A O 1
ATOM 560 N N . ALA A 1 78 ? -4.922 -1.200 -11.009 1.00 87.50 78 ALA A N 1
ATOM 561 C CA . ALA A 1 78 ? -4.421 -1.988 -9.893 1.00 87.50 78 ALA A CA 1
ATOM 562 C C . ALA A 1 78 ? -2.903 -2.124 -10.018 1.00 87.50 78 ALA A C 1
ATOM 564 O O . ALA A 1 78 ? -2.387 -2.436 -11.089 1.00 87.50 78 ALA A O 1
ATOM 565 N N . VAL A 1 79 ? -2.178 -1.898 -8.925 1.00 90.94 79 VAL A N 1
ATOM 566 C CA . VAL A 1 79 ? -0.727 -2.103 -8.878 1.00 90.94 79 VAL A CA 1
ATOM 567 C C . VAL A 1 79 ? -0.461 -3.339 -8.036 1.00 90.94 79 VAL A C 1
ATOM 569 O O . VAL A 1 79 ? -0.877 -3.397 -6.884 1.00 90.94 79 VAL A O 1
ATOM 572 N N . ILE A 1 80 ? 0.200 -4.335 -8.613 1.00 91.00 80 ILE A N 1
ATOM 573 C CA . ILE A 1 80 ? 0.462 -5.625 -7.974 1.00 91.00 80 ILE A CA 1
ATOM 574 C C . ILE A 1 80 ? 1.969 -5.807 -7.866 1.00 91.00 80 ILE A C 1
ATOM 576 O O . ILE A 1 80 ? 2.669 -5.689 -8.869 1.00 91.00 80 ILE A O 1
ATOM 580 N N . ALA A 1 81 ? 2.460 -6.102 -6.667 1.00 92.50 81 ALA A N 1
ATOM 581 C CA . ALA A 1 81 ? 3.832 -6.527 -6.445 1.00 92.50 81 ALA A CA 1
ATOM 582 C C . ALA A 1 81 ? 3.884 -8.049 -6.341 1.00 92.50 81 ALA A C 1
ATOM 584 O O . ALA A 1 81 ? 3.115 -8.650 -5.597 1.00 92.50 81 ALA A O 1
ATOM 585 N N . GLN A 1 82 ? 4.795 -8.664 -7.079 1.00 93.19 82 GLN A N 1
ATOM 586 C CA . GLN A 1 82 ? 4.985 -10.099 -7.144 1.00 93.19 82 GLN A CA 1
ATOM 587 C C . GLN A 1 82 ? 6.372 -10.454 -6.612 1.00 93.19 82 GLN A C 1
ATOM 589 O O . GLN A 1 82 ? 7.389 -9.941 -7.082 1.00 93.19 82 GLN A O 1
ATOM 594 N N . SER A 1 83 ? 6.378 -11.350 -5.635 1.00 91.75 83 SER A N 1
ATOM 595 C CA . SER A 1 83 ? 7.544 -12.054 -5.123 1.00 91.75 83 SER A CA 1
ATOM 596 C C . SER A 1 83 ? 7.707 -13.378 -5.858 1.00 91.75 83 SER A C 1
ATOM 598 O O . SER A 1 83 ? 6.732 -14.049 -6.204 1.00 91.75 83 SER A O 1
ATOM 600 N N . ALA A 1 84 ? 8.954 -13.773 -6.069 1.00 90.88 84 ALA A N 1
ATOM 601 C CA . ALA A 1 84 ? 9.324 -15.083 -6.572 1.00 90.88 84 ALA A CA 1
ATOM 602 C C . ALA A 1 84 ? 9.031 -16.202 -5.558 1.00 90.88 84 ALA A C 1
ATOM 604 O O . ALA A 1 84 ? 8.870 -17.352 -5.962 1.00 90.88 84 ALA A O 1
ATOM 605 N N . ILE A 1 85 ? 8.953 -15.878 -4.260 1.00 85.25 85 ILE A N 1
ATOM 606 C CA . ILE A 1 85 ? 8.844 -16.869 -3.178 1.00 85.25 85 ILE A CA 1
ATOM 607 C C . ILE A 1 85 ? 7.558 -16.758 -2.348 1.00 85.25 85 ILE A C 1
ATOM 609 O O . ILE A 1 85 ? 7.084 -17.769 -1.838 1.00 85.25 85 ILE A O 1
ATOM 613 N N . ALA A 1 86 ? 6.979 -15.561 -2.219 1.00 80.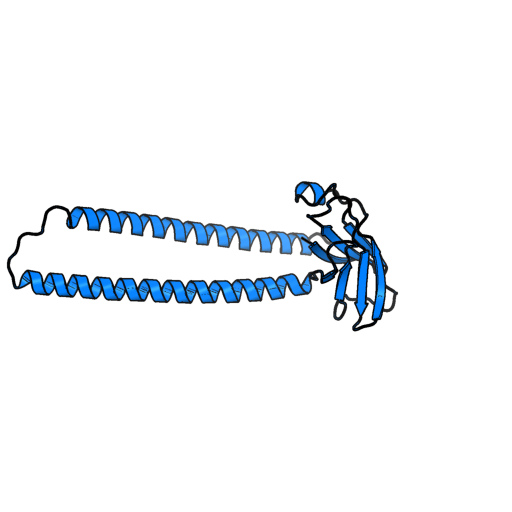06 86 ALA A N 1
ATOM 614 C CA . ALA A 1 86 ? 5.870 -15.280 -1.299 1.00 80.06 86 ALA A CA 1
ATOM 615 C C . ALA A 1 86 ? 4.534 -14.964 -2.004 1.00 80.06 86 ALA A C 1
ATOM 617 O O . ALA A 1 86 ? 3.560 -14.591 -1.349 1.00 80.06 86 ALA A O 1
ATOM 618 N N . GLY A 1 87 ? 4.465 -15.111 -3.332 1.00 89.06 87 GLY A N 1
ATOM 619 C CA . GLY A 1 87 ? 3.260 -14.837 -4.121 1.00 89.06 87 GLY A CA 1
ATOM 620 C C . GLY A 1 87 ? 3.134 -13.366 -4.516 1.00 89.06 87 GLY A C 1
ATOM 621 O O . GLY A 1 87 ? 4.124 -12.731 -4.860 1.00 89.06 87 GLY A O 1
ATOM 622 N N . GLU A 1 88 ? 1.923 -12.811 -4.512 1.00 89.25 88 GLU A N 1
ATOM 623 C CA . GLU A 1 88 ? 1.681 -11.424 -4.922 1.00 89.25 88 GLU A CA 1
ATOM 624 C C . GLU A 1 88 ? 0.794 -10.653 -3.940 1.00 89.25 88 GLU A C 1
ATOM 626 O O . GLU A 1 88 ? -0.016 -11.230 -3.216 1.00 89.25 88 GLU A O 1
ATOM 631 N N . ILE A 1 89 ? 0.948 -9.329 -3.924 1.00 86.25 89 ILE A N 1
ATOM 632 C CA . ILE A 1 89 ? 0.160 -8.402 -3.113 1.00 86.25 89 ILE A CA 1
ATOM 633 C C . ILE A 1 89 ? -0.319 -7.224 -3.964 1.00 86.25 89 ILE A C 1
ATOM 635 O O . ILE A 1 89 ? 0.434 -6.651 -4.752 1.00 86.25 89 ILE A O 1
ATOM 639 N N . ALA A 1 90 ? -1.576 -6.824 -3.782 1.00 86.69 90 ALA A N 1
ATOM 640 C CA . ALA A 1 90 ? -2.087 -5.578 -4.340 1.00 86.69 90 ALA A CA 1
ATOM 641 C C . ALA A 1 90 ? -1.619 -4.392 -3.483 1.00 86.69 90 ALA A C 1
ATOM 643 O O . ALA A 1 90 ? -1.886 -4.334 -2.280 1.00 86.69 90 ALA A O 1
ATOM 644 N N . LEU A 1 91 ? -0.930 -3.436 -4.101 1.00 85.81 91 LEU A N 1
ATOM 645 C CA . LEU A 1 91 ? -0.410 -2.257 -3.425 1.00 85.81 91 LEU A CA 1
ATOM 646 C C . LEU A 1 91 ? -1.516 -1.210 -3.239 1.00 85.81 91 LEU A C 1
ATOM 648 O O . LEU A 1 91 ? -2.171 -0.836 -4.215 1.00 85.81 91 LEU A O 1
ATOM 652 N N . PRO A 1 92 ? -1.711 -0.679 -2.018 1.00 80.31 92 PRO A N 1
ATOM 653 C CA . PRO A 1 92 ? -2.650 0.407 -1.788 1.00 80.31 92 PRO A CA 1
ATOM 654 C C . PRO A 1 92 ? -2.251 1.643 -2.592 1.00 80.31 92 PRO A C 1
ATOM 656 O O . PRO A 1 92 ? -1.108 2.109 -2.509 1.00 80.31 92 PRO A O 1
ATOM 659 N N . THR A 1 93 ? -3.206 2.206 -3.330 1.00 77.06 93 THR A N 1
ATOM 660 C CA . THR A 1 93 ? -3.032 3.514 -3.962 1.00 77.06 93 THR A CA 1
ATOM 661 C C . THR A 1 93 ? -3.373 4.626 -2.973 1.00 77.06 93 THR A C 1
ATOM 663 O O . THR A 1 93 ? -4.168 4.433 -2.052 1.00 77.06 93 THR A O 1
ATOM 666 N N . GLY A 1 94 ? -2.755 5.805 -3.099 1.00 58.22 94 GLY A N 1
ATOM 667 C CA . GLY A 1 94 ? -2.988 6.930 -2.180 1.00 58.22 94 GLY A CA 1
ATOM 668 C C . GLY A 1 94 ? -4.470 7.296 -1.989 1.00 58.22 94 GLY A C 1
ATOM 669 O O . GLY A 1 94 ? -4.850 7.732 -0.907 1.00 58.22 94 GLY A O 1
ATOM 670 N N . HIS A 1 95 ? -5.322 7.026 -2.984 1.00 51.84 95 HIS A N 1
ATOM 671 C CA . HIS A 1 95 ? -6.771 7.233 -2.904 1.00 51.84 95 HIS A CA 1
ATOM 672 C C . HIS A 1 95 ? -7.497 6.169 -2.047 1.00 51.84 95 HIS A C 1
ATOM 674 O O . HIS A 1 95 ? -8.518 6.458 -1.422 1.00 51.84 95 HIS A O 1
ATOM 680 N N . ASP A 1 96 ? -6.951 4.953 -1.948 1.00 49.19 96 ASP A N 1
ATOM 681 C CA . ASP A 1 96 ? -7.443 3.902 -1.045 1.00 49.19 96 ASP A CA 1
ATOM 682 C C . ASP A 1 96 ? -6.988 4.109 0.399 1.00 49.19 96 ASP A C 1
ATOM 684 O O . ASP A 1 96 ? -7.580 3.542 1.312 1.00 49.19 96 ASP A O 1
ATOM 688 N N . SER A 1 97 ? -5.934 4.901 0.621 1.00 47.31 97 SER A N 1
ATOM 689 C CA . SER A 1 97 ? -5.406 5.175 1.962 1.00 47.31 97 SER A CA 1
ATOM 690 C C . SER A 1 97 ? -6.373 6.045 2.760 1.00 47.31 97 SER A C 1
ATOM 692 O O . SER A 1 97 ? -6.687 5.693 3.887 1.00 47.31 97 SER A O 1
ATOM 694 N N . ASP A 1 98 ? -6.892 7.122 2.163 1.00 48.22 98 ASP A N 1
ATOM 695 C CA . ASP A 1 98 ? -7.873 7.996 2.821 1.00 48.22 98 ASP A CA 1
ATOM 696 C C . ASP A 1 98 ? -9.202 7.254 3.039 1.00 48.22 98 ASP A C 1
ATOM 698 O O . ASP A 1 98 ? -9.730 7.272 4.143 1.00 48.22 98 ASP A O 1
ATOM 702 N N . ARG A 1 99 ? -9.692 6.480 2.055 1.00 46.47 99 ARG A N 1
ATOM 703 C CA . ARG A 1 99 ? -10.919 5.678 2.231 1.00 46.47 99 ARG A CA 1
ATOM 704 C C . ARG A 1 99 ? -10.772 4.545 3.245 1.00 46.47 99 ARG A C 1
ATOM 706 O O . ARG A 1 99 ? -11.698 4.324 4.016 1.00 46.47 99 ARG A O 1
ATOM 713 N N . ARG A 1 100 ? -9.646 3.819 3.261 1.00 48.41 100 ARG A N 1
ATOM 714 C CA . ARG A 1 100 ? -9.405 2.776 4.271 1.00 48.41 100 ARG A CA 1
ATOM 715 C C . ARG A 1 100 ? -9.147 3.371 5.641 1.00 48.41 100 ARG A C 1
ATOM 717 O O . ARG A 1 100 ? -9.622 2.794 6.603 1.00 48.41 100 ARG A O 1
ATOM 724 N N . LEU A 1 101 ? -8.424 4.485 5.755 1.00 48.97 101 LEU A N 1
ATOM 725 C CA . LEU A 1 101 ? -8.260 5.166 7.037 1.00 48.97 101 LEU A CA 1
ATOM 726 C C . LEU A 1 101 ? -9.616 5.639 7.546 1.00 48.97 101 LEU A C 1
ATOM 728 O O . LEU A 1 101 ? -9.944 5.303 8.670 1.00 48.97 101 LEU A O 1
ATOM 732 N N . ASP A 1 102 ? -10.442 6.291 6.728 1.00 47.25 102 ASP A N 1
ATOM 733 C CA . ASP A 1 102 ? -11.791 6.709 7.130 1.00 47.25 102 ASP A CA 1
ATOM 734 C C . ASP A 1 102 ? -12.674 5.513 7.530 1.00 47.25 102 ASP A C 1
ATOM 736 O O . ASP A 1 102 ? -13.374 5.569 8.539 1.00 47.25 102 ASP A O 1
ATOM 740 N N . GLN A 1 103 ? -12.610 4.397 6.795 1.00 50.28 103 GLN A N 1
ATOM 741 C CA . GLN A 1 103 ? -13.347 3.171 7.127 1.00 50.28 103 GLN A CA 1
ATOM 742 C C . GLN A 1 103 ? -12.826 2.485 8.393 1.00 50.28 103 GLN A C 1
ATOM 744 O O . GLN A 1 103 ? -13.623 2.021 9.203 1.00 50.28 103 GLN A O 1
ATOM 749 N N . LEU A 1 104 ? -11.508 2.430 8.589 1.00 52.16 104 LEU A N 1
ATOM 750 C CA . LEU A 1 104 ? -10.891 1.876 9.789 1.00 52.16 104 LEU A CA 1
ATOM 751 C C . LEU A 1 104 ? -11.182 2.774 10.993 1.00 52.16 104 LEU A C 1
ATOM 753 O O . LEU A 1 104 ? -11.638 2.269 12.007 1.00 52.16 104 LEU A O 1
ATOM 757 N N . PHE A 1 105 ? -11.007 4.092 10.881 1.00 51.97 105 PHE A N 1
ATOM 758 C CA . PHE A 1 105 ? -11.365 5.057 11.922 1.00 51.97 105 PHE A CA 1
ATOM 759 C C . PHE A 1 105 ? -12.850 4.969 12.276 1.00 51.97 105 PHE A C 1
ATOM 761 O O . PHE A 1 105 ? -13.177 4.946 13.457 1.00 51.97 105 PHE A O 1
ATOM 768 N N . SER A 1 106 ? -13.742 4.847 11.290 1.00 51.03 106 SER A N 1
ATOM 769 C CA . SER A 1 106 ? -15.176 4.654 11.530 1.00 51.03 106 SER A CA 1
ATOM 770 C C . SER A 1 106 ? -15.472 3.328 12.239 1.00 51.03 106 SER A C 1
ATOM 772 O O . SER A 1 106 ? -16.224 3.318 13.212 1.00 51.03 106 SER A O 1
ATOM 774 N N . ALA A 1 107 ? -14.850 2.227 11.809 1.00 50.56 107 ALA A N 1
ATOM 775 C CA . ALA A 1 107 ? -15.037 0.913 12.421 1.00 50.56 107 ALA A CA 1
ATOM 776 C C . ALA A 1 107 ? -14.487 0.855 13.856 1.00 50.56 107 ALA A C 1
ATOM 778 O O . ALA A 1 107 ? -15.169 0.374 14.759 1.00 50.56 107 ALA A O 1
ATOM 779 N N . PHE A 1 108 ? -13.286 1.393 14.089 1.00 45.56 108 PHE A N 1
ATOM 780 C CA . PHE A 1 108 ? -12.697 1.488 15.422 1.00 45.56 108 PHE A CA 1
ATOM 781 C C . PHE A 1 108 ? -13.518 2.415 16.324 1.00 45.56 108 PHE A C 1
ATOM 783 O O . PHE A 1 108 ? -13.822 2.028 17.447 1.00 45.56 108 PHE A O 1
ATOM 790 N N . SER A 1 109 ? -13.945 3.591 15.847 1.00 56.62 109 SER A N 1
ATOM 791 C CA . SER A 1 109 ? -14.783 4.518 16.626 1.00 56.62 109 SER A CA 1
ATOM 792 C C . SER A 1 109 ? -16.097 3.871 17.064 1.00 56.62 109 SER A C 1
ATOM 794 O O . SER A 1 109 ? -16.472 4.001 18.224 1.00 56.62 109 SER A O 1
ATOM 796 N N . SER A 1 110 ? -16.752 3.110 16.180 1.00 48.47 110 SER A N 1
ATOM 797 C CA . SER A 1 110 ? -17.987 2.388 16.513 1.00 48.47 110 SER A CA 1
ATOM 798 C C . SER A 1 110 ? -17.761 1.349 17.614 1.00 48.47 110 SER A C 1
ATOM 800 O O . SER A 1 110 ? -18.531 1.284 18.568 1.00 48.47 110 SER A O 1
ATOM 802 N N . GLN A 1 111 ? -16.678 0.568 17.528 1.00 52.50 111 GLN A N 1
ATOM 803 C CA . GLN A 1 111 ? -16.339 -0.416 18.562 1.00 52.50 111 GLN A CA 1
ATOM 804 C C . GLN A 1 111 ? -15.981 0.244 19.902 1.00 52.50 111 GLN A C 1
ATOM 806 O O . GLN A 1 111 ? -16.340 -0.272 20.960 1.00 52.50 111 GLN A O 1
ATOM 811 N N . TYR A 1 112 ? -15.301 1.395 19.873 1.00 60.53 112 TYR A N 1
ATOM 812 C CA . TYR A 1 112 ? -15.002 2.169 21.079 1.00 60.53 112 TYR A CA 1
ATOM 813 C C . TYR A 1 112 ? -16.266 2.754 21.722 1.00 60.53 112 TYR A C 1
ATOM 815 O O . TYR A 1 112 ? -16.397 2.695 22.945 1.00 60.53 112 TYR A O 1
ATOM 823 N N . GLU A 1 113 ? -17.201 3.285 20.933 1.00 60.59 113 GLU A N 1
ATOM 824 C CA . GLU A 1 113 ? -18.478 3.811 21.430 1.00 60.59 113 GLU A CA 1
ATOM 825 C C . GLU A 1 113 ? -19.348 2.711 22.048 1.00 60.59 113 GLU A C 1
ATOM 827 O O . GLU A 1 113 ? -19.880 2.897 23.144 1.00 60.59 113 GLU A O 1
ATOM 832 N N . GLU A 1 114 ? -19.435 1.545 21.404 1.00 67.56 114 GLU A N 1
ATOM 833 C CA . GLU A 1 114 ? -20.144 0.381 21.947 1.00 67.56 114 GLU A CA 1
ATOM 834 C C . GLU A 1 114 ? -19.535 -0.088 23.275 1.00 67.56 114 GLU A C 1
ATOM 836 O O . GLU A 1 114 ? -20.260 -0.302 24.251 1.00 67.56 114 GLU A O 1
ATOM 841 N N . ALA A 1 115 ? -18.204 -0.185 23.354 1.00 63.28 115 ALA A N 1
ATOM 842 C CA . ALA A 1 115 ? -17.508 -0.577 24.577 1.00 63.28 115 ALA A CA 1
ATOM 843 C C . ALA A 1 115 ? -17.693 0.449 25.711 1.00 63.28 115 ALA A C 1
ATOM 845 O O . ALA A 1 115 ? -17.912 0.068 26.863 1.00 63.28 115 ALA A O 1
ATOM 846 N N . LEU A 1 116 ? -17.654 1.749 25.399 1.00 64.94 116 LEU A N 1
ATOM 847 C CA . LEU A 1 116 ? -17.923 2.822 26.362 1.00 64.94 116 LEU A CA 1
ATOM 848 C C . LEU A 1 116 ? -19.364 2.778 26.874 1.00 64.94 116 LEU A C 1
ATOM 850 O O . LEU A 1 116 ? -19.601 2.955 28.071 1.00 64.94 116 LEU A O 1
ATOM 854 N N . PHE A 1 117 ? -20.326 2.524 25.987 1.00 69.56 117 PHE A N 1
ATOM 855 C CA . PHE A 1 117 ? -21.728 2.409 26.363 1.00 69.56 117 PHE A CA 1
ATOM 856 C C . PHE A 1 117 ? -21.970 1.193 27.266 1.00 69.56 117 PHE A C 1
ATOM 858 O O . PHE A 1 117 ? -22.653 1.312 28.284 1.00 69.56 117 PHE A O 1
ATOM 865 N N . ALA A 1 118 ? -21.353 0.051 26.948 1.00 71.50 118 ALA A N 1
ATOM 866 C CA . ALA A 1 118 ? -21.410 -1.152 27.773 1.00 71.50 118 ALA A CA 1
ATOM 867 C C . ALA A 1 118 ? -20.801 -0.920 29.166 1.00 71.50 118 ALA A C 1
ATOM 869 O O . ALA A 1 118 ? -21.440 -1.216 30.176 1.00 71.50 118 ALA A O 1
ATOM 870 N N . LEU A 1 119 ? -19.616 -0.305 29.236 1.00 71.50 119 LEU A N 1
ATOM 871 C CA . LEU A 1 119 ? -18.951 -0.003 30.505 1.00 71.50 119 LEU A CA 1
ATOM 872 C C . LEU A 1 119 ? -19.771 0.971 31.366 1.00 71.50 119 LEU A C 1
ATOM 874 O O . LEU A 1 119 ? -19.881 0.801 32.581 1.00 71.50 119 LEU A O 1
ATOM 878 N N . LYS A 1 120 ? -20.390 1.981 30.743 1.00 77.94 120 LYS A N 1
ATOM 879 C CA . LYS A 1 120 ? -21.285 2.913 31.438 1.00 77.94 120 LYS A CA 1
ATOM 880 C C . LYS A 1 120 ? -22.526 2.205 31.985 1.00 77.94 120 LYS A C 1
ATOM 882 O O . LYS A 1 120 ? -22.918 2.466 33.121 1.00 77.94 120 LYS A O 1
ATOM 887 N N . ALA A 1 121 ? -23.115 1.294 31.212 1.00 79.12 121 ALA A N 1
ATOM 888 C CA . ALA A 1 121 ? -24.260 0.506 31.655 1.00 79.12 121 ALA A CA 1
ATOM 889 C C . ALA A 1 121 ? -23.910 -0.394 32.854 1.00 79.12 121 ALA A C 1
ATOM 891 O O . ALA A 1 121 ? -24.690 -0.477 33.805 1.00 79.12 121 ALA A O 1
ATOM 892 N N . GLU A 1 122 ? -22.726 -1.014 32.854 1.00 81.31 122 GLU A N 1
ATOM 893 C CA . GLU A 1 122 ? -22.228 -1.788 33.998 1.00 81.31 122 GLU A CA 1
ATOM 894 C C . GLU A 1 122 ? -22.003 -0.914 35.237 1.00 81.31 122 GLU A C 1
ATOM 896 O O . GLU A 1 122 ? -22.383 -1.303 36.346 1.00 81.31 122 GLU A O 1
ATOM 901 N N . LEU A 1 123 ? -21.443 0.289 35.071 1.00 82.25 123 LEU A N 1
ATOM 902 C CA . LEU A 1 123 ? -21.251 1.229 36.176 1.00 82.25 123 LEU A CA 1
ATOM 903 C C . LEU A 1 123 ? -22.592 1.662 36.784 1.00 82.25 123 LEU A C 1
ATOM 905 O O . LEU A 1 123 ? -22.747 1.649 38.005 1.00 82.25 123 LEU A O 1
ATOM 909 N N . ASP A 1 124 ? -23.581 1.989 35.949 1.00 84.69 124 ASP A N 1
ATOM 910 C CA . ASP A 1 124 ? -24.921 2.372 36.400 1.00 84.69 124 ASP A CA 1
ATOM 911 C C . ASP A 1 124 ? -25.634 1.217 37.119 1.00 84.69 124 ASP A C 1
ATOM 913 O O . ASP A 1 124 ? -26.291 1.428 38.145 1.00 84.69 124 ASP A O 1
ATOM 917 N N . ALA A 1 125 ? -25.485 -0.015 36.623 1.00 79.31 125 ALA A N 1
ATOM 918 C CA . ALA A 1 125 ? -26.012 -1.211 37.276 1.00 79.31 125 ALA A CA 1
ATOM 919 C C . ALA A 1 125 ? -25.353 -1.445 38.644 1.00 79.31 125 ALA A C 1
ATOM 921 O O . ALA A 1 125 ? -26.047 -1.656 39.641 1.00 79.31 125 ALA A O 1
ATOM 922 N N . THR A 1 126 ? -24.026 -1.325 38.710 1.00 80.06 126 THR A N 1
ATOM 923 C CA . THR A 1 126 ? -23.249 -1.454 39.952 1.00 80.06 126 THR A CA 1
ATOM 924 C C . THR A 1 126 ? -23.656 -0.380 40.959 1.00 80.06 126 THR A C 1
ATOM 926 O O . THR A 1 126 ? -23.906 -0.681 42.124 1.00 80.06 126 THR A O 1
ATOM 929 N N . LYS A 1 127 ? -23.815 0.871 40.512 1.00 80.19 127 LYS A N 1
ATOM 930 C CA . LYS A 1 127 ? -24.247 1.988 41.359 1.00 80.19 127 LYS A CA 1
ATOM 931 C C . LYS A 1 127 ? -25.644 1.759 41.934 1.00 80.19 127 LYS A C 1
ATOM 933 O O . LYS A 1 127 ? -25.852 1.984 43.124 1.00 80.19 127 LYS A O 1
ATOM 938 N N . LYS A 1 128 ? -26.591 1.268 41.125 1.00 81.19 128 LYS A N 1
ATOM 939 C CA . LYS A 1 128 ? -27.934 0.891 41.601 1.00 81.19 128 LYS A CA 1
ATOM 940 C C . LYS A 1 128 ? -27.878 -0.235 42.630 1.00 81.19 128 LYS A C 1
ATOM 942 O O . LYS A 1 128 ? -28.625 -0.192 43.607 1.00 81.19 128 LYS A O 1
ATOM 947 N N . LEU A 1 129 ? -27.001 -1.219 42.433 1.00 79.00 129 LEU A N 1
ATOM 948 C CA . LEU A 1 129 ? -26.817 -2.320 43.376 1.00 79.00 129 LEU A CA 1
ATOM 949 C C . LEU A 1 129 ? -26.268 -1.815 44.717 1.00 79.00 129 LEU A C 1
ATOM 951 O O . LEU A 1 129 ? -26.856 -2.117 45.750 1.00 79.00 129 LEU A O 1
ATOM 955 N N . CYS A 1 130 ? -25.231 -0.972 44.703 1.00 73.50 130 CYS A N 1
ATOM 956 C CA . CYS A 1 130 ? -24.698 -0.338 45.912 1.00 73.50 130 CYS A CA 1
ATOM 957 C C . CYS A 1 130 ? -25.756 0.505 46.632 1.00 73.50 130 CYS A C 1
ATOM 959 O O . CYS A 1 130 ? -25.935 0.334 47.828 1.00 73.50 130 CYS A O 1
ATOM 961 N N . GLN A 1 131 ? -26.529 1.331 45.920 1.00 74.50 131 GLN A N 1
ATOM 962 C CA . GLN A 1 131 ? -27.611 2.122 46.526 1.00 74.50 131 GLN A CA 1
ATOM 963 C C . GLN A 1 131 ? -28.725 1.251 47.120 1.00 74.50 131 GLN A C 1
ATOM 965 O O . GLN A 1 131 ? -29.336 1.611 48.124 1.00 74.50 131 GLN A O 1
ATOM 970 N N . THR A 1 132 ? -29.025 0.115 46.487 1.00 76.00 132 THR A N 1
ATOM 971 C CA . THR A 1 132 ? -30.013 -0.841 47.003 1.00 76.00 132 THR A CA 1
ATOM 972 C C . THR A 1 132 ? -29.488 -1.517 48.264 1.00 76.00 132 THR A C 1
ATOM 974 O O . THR A 1 132 ? -30.220 -1.602 49.245 1.00 76.00 132 THR A O 1
ATOM 977 N N . LEU A 1 133 ? -28.216 -1.922 48.265 1.00 70.38 133 LEU A N 1
ATOM 978 C CA . LEU A 1 133 ? -27.543 -2.472 49.438 1.00 70.38 133 LEU A CA 1
ATOM 979 C C . LEU A 1 133 ? -27.464 -1.439 50.564 1.00 70.38 133 LEU A C 1
ATOM 981 O O . LEU A 1 133 ? -27.848 -1.756 51.678 1.00 70.38 133 LEU A O 1
ATOM 985 N N . GLU A 1 134 ? -27.074 -0.193 50.299 1.00 67.56 134 GLU A N 1
ATOM 986 C CA . GLU A 1 134 ? -27.061 0.897 51.286 1.00 67.56 134 GLU A CA 1
ATOM 987 C C . GLU A 1 134 ? -28.445 1.112 51.911 1.00 67.56 134 GLU A C 1
ATOM 989 O O . GLU A 1 134 ? -28.558 1.210 53.130 1.00 67.56 134 GLU A O 1
ATOM 994 N N . LYS A 1 135 ? -29.515 1.106 51.103 1.00 67.75 135 LYS A N 1
ATOM 995 C CA . LYS A 1 135 ? -30.896 1.203 51.604 1.00 67.75 135 LYS A CA 1
ATOM 996 C C . LYS A 1 135 ? -31.318 -0.016 52.428 1.00 67.75 135 LYS A C 1
ATOM 998 O O . LYS A 1 135 ? -32.000 0.153 53.428 1.00 67.75 135 LYS A O 1
ATOM 1003 N N . GLN A 1 136 ? -30.904 -1.221 52.037 1.00 62.34 136 GLN A N 1
ATOM 1004 C CA . GLN A 1 136 ? -31.158 -2.452 52.798 1.00 62.34 136 GLN A CA 1
ATOM 1005 C C . GLN A 1 136 ? -30.345 -2.510 54.101 1.00 62.34 136 GLN A C 1
ATOM 1007 O O . GLN A 1 136 ? -30.819 -3.047 55.096 1.00 62.34 136 GLN A O 1
ATOM 1012 N N . THR A 1 137 ? -29.148 -1.917 54.116 1.00 51.84 137 THR A N 1
ATOM 1013 C CA . THR A 1 137 ? -28.267 -1.852 55.294 1.00 51.84 137 THR A CA 1
ATOM 1014 C C . THR A 1 137 ? -28.701 -0.739 56.257 1.00 51.84 137 THR A C 1
ATOM 1016 O O . THR A 1 137 ? -28.537 -0.875 57.462 1.00 51.84 137 THR A O 1
ATOM 1019 N N . ALA A 1 138 ? -29.325 0.337 55.762 1.00 53.88 138 ALA A N 1
ATOM 1020 C CA . ALA A 1 138 ? -29.930 1.377 56.599 1.00 53.88 138 ALA A CA 1
ATOM 1021 C C . ALA A 1 138 ? -31.135 0.870 57.422 1.00 53.88 138 ALA A C 1
ATOM 1023 O O . ALA A 1 138 ? -31.419 1.425 58.481 1.00 53.88 138 ALA A O 1
ATOM 1024 N N . ASP A 1 139 ? -31.804 -0.195 56.964 1.00 50.94 139 ASP A N 1
ATOM 1025 C CA . ASP A 1 139 ? -32.934 -0.845 57.651 1.00 50.94 139 ASP A CA 1
ATOM 1026 C C . ASP A 1 139 ? -32.492 -1.980 58.604 1.00 50.94 139 ASP A C 1
ATOM 1028 O O . ASP A 1 139 ? -33.261 -2.436 59.450 1.00 50.94 139 ASP A O 1
ATOM 1032 N N . GLN A 1 140 ? -31.235 -2.433 58.508 1.00 48.59 140 GLN A N 1
ATOM 1033 C CA . GLN A 1 140 ? -30.641 -3.458 59.373 1.00 48.59 140 GLN A CA 1
ATOM 1034 C C . GLN A 1 140 ? -29.330 -2.933 59.963 1.00 48.59 140 GLN A C 1
ATOM 1036 O O . GLN A 1 140 ? -28.265 -3.117 59.383 1.00 48.59 140 GLN A O 1
ATOM 1041 N N . GLY A 1 141 ? -29.415 -2.265 61.119 1.00 47.19 141 GLY A N 1
ATOM 1042 C CA . GLY A 1 141 ? -28.287 -1.606 61.787 1.00 47.19 141 GLY A CA 1
ATOM 1043 C C . GLY A 1 141 ? -27.053 -2.497 61.980 1.00 47.19 141 GLY A C 1
ATOM 1044 O O . GLY A 1 141 ? -26.948 -3.211 62.975 1.00 47.19 141 GLY A O 1
ATOM 1045 N N . TYR A 1 142 ? -26.101 -2.397 61.052 1.00 46.41 142 TYR A N 1
ATOM 1046 C CA . TYR A 1 142 ? -24.792 -3.043 61.102 1.00 46.41 142 TYR A CA 1
ATOM 1047 C C . TYR A 1 142 ? -23.683 -2.021 60.827 1.00 46.41 142 TYR A C 1
ATOM 1049 O O . TYR A 1 142 ? -23.753 -1.240 59.878 1.00 46.41 142 TYR A O 1
ATOM 1057 N N . GLU A 1 143 ? -22.643 -2.047 61.663 1.00 49.78 143 GLU A N 1
ATOM 1058 C CA . GLU A 1 143 ? -21.411 -1.272 61.493 1.00 49.78 143 GLU A CA 1
ATOM 1059 C C . GLU A 1 143 ? -20.683 -1.691 60.205 1.00 49.78 143 GLU A C 1
ATOM 1061 O O . GLU A 1 143 ? -20.547 -2.879 59.899 1.00 49.78 143 GLU A O 1
ATOM 1066 N N . THR A 1 144 ? -20.213 -0.712 59.430 1.00 52.69 144 THR A N 1
ATOM 1067 C CA . THR A 1 144 ? -19.491 -0.938 58.174 1.00 52.69 144 THR A CA 1
ATOM 1068 C C . THR A 1 144 ? -18.204 -1.742 58.424 1.00 52.69 144 THR A C 1
ATOM 1070 O O . THR A 1 144 ? -17.357 -1.307 59.206 1.00 52.69 144 THR A O 1
ATOM 1073 N N . PRO A 1 145 ? -17.995 -2.899 57.759 1.00 53.97 145 PRO A N 1
ATOM 1074 C CA . PRO A 1 145 ? -16.778 -3.683 57.943 1.00 53.97 145 PRO A CA 1
ATOM 1075 C C . PRO A 1 145 ? -15.541 -2.874 57.540 1.00 53.97 145 PRO A C 1
ATOM 1077 O O . PRO A 1 145 ? -15.494 -2.285 56.452 1.00 53.97 145 PRO A O 1
ATOM 1080 N N . ALA A 1 146 ? -14.525 -2.868 58.405 1.00 50.56 146 ALA A N 1
ATOM 1081 C CA . ALA A 1 146 ? -13.252 -2.205 58.148 1.00 50.56 146 ALA A CA 1
ATOM 1082 C C . ALA A 1 146 ? -12.665 -2.658 56.794 1.00 50.56 146 ALA A C 1
ATOM 1084 O O . ALA A 1 146 ? -12.435 -3.845 56.568 1.00 50.56 146 ALA A O 1
ATOM 1085 N N . GLY A 1 147 ? -12.457 -1.701 55.882 1.00 54.16 147 GLY A N 1
ATOM 1086 C CA . GLY A 1 147 ? -11.844 -1.918 54.563 1.00 54.16 147 GLY A CA 1
ATOM 1087 C C . GLY A 1 147 ? -12.718 -1.558 53.354 1.00 54.16 147 GLY A C 1
ATOM 1088 O O . GLY A 1 147 ? -12.185 -1.389 52.258 1.00 54.16 147 GLY A O 1
ATOM 1089 N N . VAL A 1 148 ? -14.037 -1.376 53.511 1.00 56.62 148 VAL A N 1
ATOM 1090 C CA . VAL A 1 148 ? -14.913 -0.958 52.391 1.00 56.62 148 VAL A CA 1
ATOM 1091 C C . VAL A 1 148 ? -14.659 0.500 51.989 1.00 56.62 148 VAL A C 1
ATOM 1093 O O . VAL A 1 148 ? -14.513 0.784 50.802 1.00 56.62 148 VAL A O 1
ATOM 1096 N N . ALA A 1 149 ? -14.504 1.399 52.966 1.00 59.56 149 ALA A N 1
ATOM 1097 C CA . ALA A 1 149 ? -14.167 2.805 52.721 1.00 59.56 149 ALA A CA 1
ATOM 1098 C C . ALA A 1 149 ? -12.814 2.961 52.001 1.00 59.56 149 ALA A C 1
ATOM 1100 O O . ALA A 1 149 ? -12.671 3.768 51.087 1.00 59.56 149 ALA A O 1
ATOM 1101 N N . GLU A 1 150 ? -11.837 2.125 52.352 1.00 56.66 150 GLU A N 1
ATOM 1102 C CA . GLU A 1 150 ? -10.505 2.148 51.746 1.00 56.66 150 GLU A CA 1
ATOM 1103 C C . GLU A 1 150 ? -10.507 1.601 50.308 1.00 56.66 150 GLU A C 1
ATOM 1105 O O . GLU A 1 150 ? -9.821 2.123 49.426 1.00 56.66 150 GLU A O 1
ATOM 1110 N N . ARG A 1 151 ? -11.339 0.588 50.030 1.00 59.66 151 ARG A N 1
ATOM 1111 C CA . ARG A 1 151 ? -11.547 0.072 48.667 1.00 59.66 151 ARG A CA 1
ATOM 1112 C C . ARG A 1 151 ? -12.283 1.073 47.774 1.00 59.66 151 ARG A C 1
ATOM 1114 O O . ARG A 1 151 ? -11.930 1.163 46.601 1.00 59.66 151 ARG A O 1
ATOM 1121 N N . LEU A 1 152 ? -13.247 1.822 48.317 1.00 66.06 152 LEU A N 1
ATOM 1122 C CA . LEU A 1 152 ? -13.940 2.912 47.618 1.00 66.06 152 LEU A CA 1
ATOM 1123 C C . LEU A 1 152 ? -12.980 4.052 47.267 1.00 66.06 152 LEU A C 1
ATOM 1125 O O . LEU A 1 152 ? -12.863 4.391 46.093 1.00 66.06 152 LEU A O 1
ATOM 1129 N N . ALA A 1 153 ? -12.194 4.533 48.234 1.00 67.88 153 ALA A N 1
ATOM 1130 C CA . ALA A 1 153 ? -11.208 5.590 48.003 1.00 67.88 153 ALA A CA 1
ATOM 1131 C C . ALA A 1 153 ? -10.157 5.195 46.946 1.00 67.88 153 ALA A C 1
ATOM 1133 O O . ALA A 1 153 ? -9.769 5.995 46.093 1.00 67.88 153 ALA A O 1
ATOM 1134 N N . ARG A 1 154 ? -9.720 3.926 46.939 1.00 67.69 154 ARG A N 1
ATOM 1135 C CA . ARG A 1 154 ? -8.794 3.413 45.916 1.00 67.69 154 ARG A CA 1
ATOM 1136 C C . ARG A 1 154 ? -9.448 3.313 44.531 1.00 67.69 154 ARG A C 1
ATOM 1138 O O . ARG A 1 154 ? -8.746 3.439 43.528 1.00 67.69 154 ARG A O 1
ATOM 1145 N N . LEU A 1 155 ? -10.757 3.066 44.453 1.00 65.44 155 LEU A N 1
ATOM 1146 C CA . LEU A 1 155 ? -11.492 3.027 43.187 1.00 65.44 155 LEU A CA 1
ATOM 1147 C C . LEU A 1 155 ? -11.702 4.438 42.622 1.00 65.44 155 LEU A C 1
ATOM 1149 O O . LEU A 1 155 ? -11.442 4.651 41.442 1.00 65.44 155 LEU A O 1
ATOM 1153 N N . GLU A 1 156 ? -12.086 5.394 43.471 1.00 70.38 156 GLU A N 1
ATOM 1154 C CA . GLU A 1 156 ? -12.248 6.809 43.108 1.00 70.38 156 GLU A CA 1
ATOM 1155 C C . GLU A 1 156 ? -10.934 7.395 42.588 1.00 70.38 156 GLU A C 1
ATOM 1157 O O . GLU A 1 156 ? -10.888 7.935 41.487 1.00 70.38 156 GLU A O 1
ATOM 1162 N N . SER A 1 157 ? -9.827 7.150 43.293 1.00 67.44 157 SER A N 1
ATOM 1163 C CA . SER A 1 157 ? -8.504 7.620 42.869 1.00 67.44 157 SER A CA 1
ATOM 1164 C C . SER A 1 157 ? -8.045 6.999 41.535 1.00 67.44 157 SER A C 1
ATOM 1166 O O . SER A 1 157 ? -7.388 7.650 40.722 1.00 67.44 157 SER A O 1
ATOM 1168 N N . ARG A 1 158 ? -8.436 5.746 41.243 1.00 68.06 158 ARG A N 1
ATOM 1169 C CA . ARG A 1 158 ? -8.193 5.120 39.928 1.00 68.06 158 ARG A CA 1
ATOM 1170 C C . ARG A 1 158 ? -9.080 5.696 38.824 1.00 68.06 158 ARG A C 1
ATOM 1172 O O . ARG A 1 158 ? -8.651 5.707 37.672 1.00 68.06 158 ARG A O 1
ATOM 1179 N N . MET A 1 159 ? -10.287 6.145 39.157 1.00 62.62 159 MET A N 1
ATOM 1180 C CA . MET A 1 159 ? -11.221 6.751 38.210 1.00 62.62 159 MET A CA 1
ATOM 1181 C C . MET A 1 159 ? -10.758 8.158 37.811 1.00 62.62 159 MET A C 1
ATOM 1183 O O . MET A 1 159 ? -10.669 8.445 36.620 1.00 62.62 159 MET A O 1
ATOM 1187 N N . GLU A 1 160 ? -10.324 8.974 38.774 1.00 63.22 160 GLU A N 1
ATOM 1188 C CA . GLU A 1 160 ? -9.715 10.288 38.508 1.00 63.22 160 GLU A CA 1
ATOM 1189 C C . GLU A 1 160 ? -8.443 10.165 37.651 1.00 63.22 160 GLU A C 1
ATOM 1191 O O . GLU A 1 160 ? -8.237 10.917 36.696 1.00 63.22 160 GLU A O 1
ATOM 1196 N N . ALA A 1 161 ? -7.600 9.163 37.926 1.00 61.66 161 ALA A N 1
ATOM 1197 C CA . ALA A 1 161 ? -6.411 8.900 37.116 1.00 61.66 161 ALA A CA 1
ATOM 1198 C C . ALA A 1 161 ? -6.752 8.504 35.665 1.00 61.66 161 ALA A C 1
ATOM 1200 O O . ALA A 1 161 ? -6.028 8.874 34.735 1.00 61.66 161 ALA A O 1
ATOM 1201 N N . ALA A 1 162 ? -7.852 7.773 35.457 1.00 52.09 162 ALA A N 1
ATOM 1202 C CA . ALA A 1 162 ? -8.326 7.407 34.126 1.00 52.09 162 ALA A CA 1
ATOM 1203 C C . ALA A 1 162 ? -8.872 8.624 33.362 1.00 52.09 162 ALA A C 1
ATOM 1205 O O . ALA A 1 162 ? -8.563 8.782 32.183 1.00 52.09 162 ALA A O 1
ATOM 1206 N N . GLU A 1 163 ? -9.599 9.531 34.020 1.00 55.16 163 GLU A N 1
ATOM 1207 C CA . GLU A 1 163 ? -10.078 10.776 33.401 1.00 55.16 163 GLU A CA 1
ATOM 1208 C C . GLU A 1 163 ? -8.924 11.659 32.902 1.00 55.16 163 GLU A C 1
ATOM 1210 O O . GLU A 1 163 ? -8.956 12.146 31.770 1.00 55.16 163 GLU A O 1
ATOM 1215 N N . VAL A 1 164 ? -7.842 11.787 33.679 1.00 59.19 164 VAL A N 1
ATOM 1216 C CA . VAL A 1 164 ? -6.631 12.519 33.253 1.00 59.19 164 VAL A CA 1
ATOM 1217 C C . VAL A 1 164 ? -5.970 11.868 32.031 1.00 59.19 164 VAL A C 1
ATOM 1219 O O . VAL A 1 164 ? -5.445 12.560 31.151 1.00 59.19 164 VAL A O 1
ATOM 1222 N N . PHE A 1 165 ? -5.997 10.537 31.949 1.00 51.16 165 PHE A N 1
ATOM 1223 C CA . PHE A 1 165 ? -5.482 9.794 30.800 1.00 51.16 165 PHE A CA 1
ATOM 1224 C C . PHE A 1 165 ? -6.332 10.027 29.539 1.00 51.16 165 PHE A C 1
ATOM 1226 O O . PHE A 1 165 ? -5.770 10.248 28.465 1.00 51.16 165 PHE A O 1
ATOM 1233 N N . PHE A 1 166 ? -7.661 10.086 29.669 1.00 51.19 166 PHE A N 1
ATOM 1234 C CA . PHE A 1 166 ? -8.565 10.397 28.556 1.00 51.19 166 PHE A CA 1
ATOM 1235 C C . PHE A 1 166 ? -8.386 11.824 28.025 1.00 51.19 166 PHE A C 1
ATOM 1237 O O . PHE A 1 166 ? -8.289 12.010 26.812 1.00 51.19 166 PHE A O 1
ATOM 1244 N N . VAL A 1 167 ? -8.234 12.818 28.907 1.00 62.81 167 VAL A N 1
ATOM 1245 C CA . VAL A 1 167 ? -7.959 14.211 28.500 1.00 62.81 167 VAL A CA 1
ATOM 1246 C C . VAL A 1 167 ? -6.634 14.318 27.733 1.00 62.81 167 VAL A C 1
ATOM 1248 O O . VAL A 1 167 ? -6.533 15.044 26.745 1.00 62.81 167 VAL A O 1
ATOM 1251 N N . ARG A 1 168 ? -5.610 13.552 28.130 1.00 59.28 168 ARG A N 1
ATOM 1252 C CA . ARG A 1 168 ? -4.318 13.530 27.422 1.00 59.28 168 ARG A CA 1
ATOM 1253 C C . ARG A 1 168 ? -4.375 12.834 26.067 1.00 59.28 168 ARG A C 1
ATOM 1255 O O . ARG A 1 168 ? -3.660 13.253 25.153 1.00 59.28 168 ARG A O 1
ATOM 1262 N N . ILE A 1 169 ? -5.182 11.783 25.929 1.00 64.12 169 ILE A N 1
ATOM 1263 C CA . ILE A 1 169 ? -5.393 11.127 24.635 1.00 64.12 169 ILE A CA 1
ATOM 1264 C C . ILE A 1 169 ? -6.074 12.094 23.674 1.00 64.12 169 ILE A C 1
ATOM 1266 O O . ILE A 1 169 ? -5.580 12.250 22.561 1.00 64.12 169 ILE A O 1
ATOM 1270 N N . ASP A 1 170 ? -7.126 12.791 24.105 1.00 55.97 170 ASP A N 1
ATOM 1271 C CA . ASP A 1 170 ? -7.827 13.762 23.260 1.00 55.97 170 ASP A CA 1
ATOM 1272 C C . ASP A 1 170 ? -6.886 14.882 22.787 1.00 55.97 170 ASP A C 1
ATOM 1274 O O . ASP A 1 170 ? -6.830 15.213 21.602 1.00 55.97 170 ASP A O 1
ATOM 1278 N N . GLU A 1 171 ? -6.024 15.382 23.674 1.00 60.25 171 GLU A N 1
ATOM 1279 C CA . GLU A 1 171 ? -5.004 16.364 23.305 1.00 60.25 171 GLU A CA 1
ATOM 1280 C C . GLU A 1 171 ? -3.957 15.803 22.325 1.00 60.25 171 GLU A C 1
ATOM 1282 O O . GLU A 1 171 ? -3.554 16.480 21.375 1.00 60.25 171 GLU A O 1
ATOM 1287 N N . THR A 1 172 ? -3.534 14.552 22.505 1.00 58.62 172 THR A N 1
ATOM 1288 C CA . THR A 1 172 ? -2.576 13.894 21.603 1.00 58.62 172 THR A CA 1
ATOM 1289 C C . THR A 1 172 ? -3.193 13.661 20.223 1.00 58.62 172 THR A C 1
ATOM 1291 O O . THR A 1 172 ? -2.566 13.954 19.204 1.00 58.62 172 THR A O 1
ATOM 1294 N N . VAL A 1 173 ? -4.449 13.216 20.178 1.00 60.69 173 VAL A N 1
ATOM 1295 C CA . VAL A 1 173 ? -5.233 13.043 18.948 1.00 60.69 173 VAL A CA 1
ATOM 1296 C C . VAL A 1 173 ? -5.434 14.387 18.247 1.00 60.69 173 VAL A C 1
ATOM 1298 O O . VAL A 1 173 ? -5.217 14.488 17.038 1.00 60.69 173 VAL A O 1
ATOM 1301 N N . ARG A 1 174 ? -5.754 15.450 18.993 1.00 63.81 174 ARG A N 1
ATOM 1302 C CA . ARG A 1 174 ? -5.882 16.811 18.458 1.00 63.81 174 ARG A CA 1
ATOM 1303 C C . ARG A 1 174 ? -4.574 17.309 17.846 1.00 63.81 174 ARG A C 1
ATOM 1305 O O . ARG A 1 174 ? -4.597 17.843 16.738 1.00 63.81 174 ARG A O 1
ATOM 1312 N N . ARG A 1 175 ? -3.434 17.084 18.509 1.00 62.16 175 ARG A N 1
ATOM 1313 C CA . ARG A 1 175 ? -2.103 17.439 17.981 1.00 62.16 175 ARG A CA 1
ATOM 1314 C C . ARG A 1 175 ? -1.783 16.687 16.693 1.00 62.16 175 ARG A C 1
ATOM 1316 O O . ARG A 1 175 ? -1.398 17.314 15.711 1.00 62.16 175 ARG A O 1
ATOM 1323 N N . LEU A 1 176 ? -2.028 15.377 16.654 1.00 60.91 176 LEU A N 1
ATOM 1324 C CA . LEU A 1 176 ? -1.829 14.568 15.448 1.00 60.91 176 LEU A CA 1
ATOM 1325 C C . LEU A 1 176 ? -2.726 15.031 14.287 1.00 60.91 176 LEU A C 1
ATOM 1327 O O . LEU A 1 176 ? -2.265 15.135 13.148 1.00 60.91 176 LEU A O 1
ATOM 1331 N N . ALA A 1 177 ? -3.986 15.379 14.565 1.00 57.31 177 ALA A N 1
ATOM 1332 C CA . ALA A 1 177 ? -4.909 15.917 13.567 1.00 57.31 177 ALA A CA 1
ATOM 1333 C C . ALA A 1 177 ? -4.475 17.302 13.046 1.00 57.31 177 ALA A C 1
ATOM 1335 O O . ALA A 1 177 ? -4.592 17.595 11.849 1.00 57.31 177 ALA A O 1
ATOM 1336 N N . GLU A 1 178 ? -3.950 18.164 13.917 1.00 63.22 178 GLU A N 1
ATOM 1337 C CA . GLU A 1 178 ? -3.410 19.469 13.534 1.00 63.22 178 GLU A CA 1
ATOM 1338 C C . GLU A 1 178 ? -2.122 19.358 12.715 1.00 63.22 178 GLU A C 1
ATOM 1340 O O . GLU A 1 178 ? -1.968 20.083 11.728 1.00 63.22 178 GLU A O 1
ATOM 1345 N N . ASP A 1 179 ? -1.226 18.439 13.066 1.00 64.81 179 ASP A N 1
ATOM 1346 C CA . ASP A 1 179 ? 0.022 18.202 12.338 1.00 64.81 179 ASP A CA 1
ATOM 1347 C C . ASP A 1 179 ? -0.239 17.590 10.958 1.00 64.81 179 ASP A C 1
ATOM 1349 O O . ASP A 1 179 ? 0.355 18.021 9.961 1.00 64.81 179 ASP A O 1
ATOM 1353 N N . ALA A 1 180 ? -1.215 16.685 10.847 1.00 57.22 180 ALA A N 1
ATOM 1354 C CA . ALA A 1 180 ? -1.699 16.188 9.562 1.00 57.22 180 ALA A CA 1
ATOM 1355 C C . ALA A 1 180 ? -2.259 17.328 8.683 1.00 57.22 180 ALA A C 1
ATOM 1357 O O . ALA A 1 180 ? -1.923 17.435 7.497 1.00 57.22 180 ALA A O 1
ATOM 1358 N N . ARG A 1 181 ? -3.048 18.249 9.259 1.00 53.88 181 ARG A N 1
ATOM 1359 C CA . ARG A 1 181 ? -3.579 19.429 8.545 1.00 53.88 181 ARG A CA 1
ATOM 1360 C C . ARG A 1 181 ? -2.492 20.429 8.149 1.00 53.88 181 ARG A C 1
ATOM 1362 O O . ARG A 1 181 ? -2.533 20.947 7.032 1.00 53.88 181 ARG A O 1
ATOM 1369 N N . LYS A 1 182 ? -1.513 20.700 9.017 1.00 55.19 182 LYS A N 1
ATOM 1370 C CA . LYS A 1 182 ? -0.365 21.583 8.729 1.00 55.19 182 LYS A CA 1
ATOM 1371 C C . LYS A 1 182 ? 0.512 21.007 7.621 1.00 55.19 182 LYS A C 1
ATOM 1373 O O . LYS A 1 182 ? 0.924 21.750 6.732 1.00 55.19 182 LYS A O 1
ATOM 1378 N N . THR A 1 183 ? 0.729 19.694 7.621 1.00 51.94 183 THR A N 1
ATOM 1379 C CA . THR A 1 183 ? 1.471 18.988 6.565 1.00 51.94 183 THR A CA 1
ATOM 1380 C C . THR A 1 183 ? 0.733 19.068 5.226 1.00 51.94 183 THR A C 1
ATOM 1382 O O . THR A 1 183 ? 1.349 19.350 4.197 1.00 51.94 183 THR A O 1
ATOM 1385 N N . LYS A 1 184 ? -0.602 18.938 5.236 1.00 52.34 184 LYS A N 1
ATOM 1386 C CA . L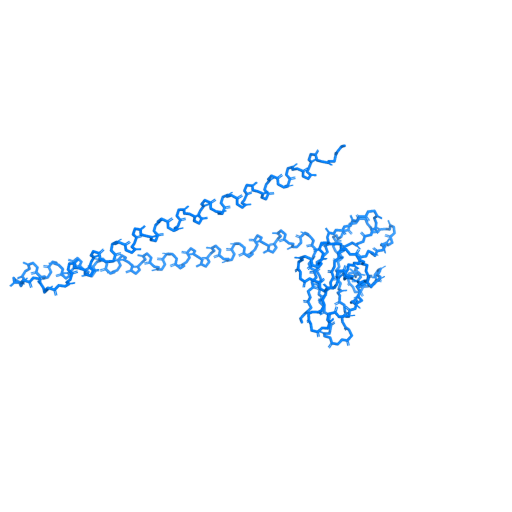YS A 1 184 ? -1.460 19.132 4.053 1.00 52.34 184 LYS A CA 1
ATOM 1387 C C . LYS A 1 184 ? -1.427 20.582 3.544 1.00 52.34 184 LYS A C 1
ATOM 1389 O O . LYS A 1 184 ? -1.246 20.794 2.351 1.00 52.34 184 LYS A O 1
ATOM 1394 N N . ARG A 1 185 ? -1.502 21.590 4.428 1.00 46.84 185 ARG A N 1
ATOM 1395 C CA . ARG A 1 185 ? -1.384 23.020 4.062 1.00 46.84 185 ARG A CA 1
ATOM 1396 C C . ARG A 1 185 ? -0.006 23.384 3.506 1.00 46.84 185 ARG A C 1
ATOM 1398 O O . ARG A 1 185 ? 0.053 24.063 2.490 1.00 46.84 185 ARG A O 1
ATOM 1405 N N . LYS A 1 186 ? 1.093 22.911 4.104 1.00 51.66 186 LYS A N 1
ATOM 1406 C CA . LYS A 1 186 ? 2.450 23.151 3.577 1.00 51.66 186 LYS A CA 1
ATOM 1407 C C . LYS A 1 186 ? 2.658 22.519 2.199 1.00 51.66 186 LYS A C 1
ATOM 1409 O O . LYS A 1 186 ? 3.292 23.134 1.354 1.00 51.66 186 LYS A O 1
ATOM 1414 N N . ARG A 1 187 ? 2.078 21.340 1.942 1.00 50.03 187 ARG A N 1
ATOM 1415 C CA . ARG A 1 187 ? 2.099 20.707 0.611 1.00 50.03 187 ARG A CA 1
ATOM 1416 C C . ARG A 1 187 ? 1.288 21.470 -0.442 1.00 50.03 187 ARG A C 1
ATOM 1418 O O . ARG A 1 187 ? 1.658 21.435 -1.605 1.00 50.03 187 ARG A O 1
ATOM 1425 N N . ILE A 1 188 ? 0.223 22.167 -0.043 1.00 48.16 188 ILE A N 1
ATOM 1426 C CA . ILE A 1 188 ? -0.602 22.987 -0.949 1.00 48.16 188 ILE A CA 1
ATOM 1427 C C . ILE A 1 188 ? 0.052 24.352 -1.231 1.00 48.16 188 ILE A C 1
ATOM 1429 O O . ILE A 1 188 ? -0.065 24.860 -2.338 1.00 48.16 188 ILE A O 1
ATOM 1433 N N . PHE A 1 189 ? 0.765 24.935 -0.261 1.00 44.69 189 PHE A N 1
ATOM 1434 C CA . PHE A 1 189 ? 1.442 26.234 -0.408 1.00 44.69 189 PHE A CA 1
ATOM 1435 C C . PHE A 1 189 ? 2.905 26.147 -0.884 1.00 44.69 189 PHE A C 1
ATOM 1437 O O . PHE A 1 189 ? 3.490 27.174 -1.202 1.00 44.69 189 PHE A O 1
ATOM 1444 N N . GLY A 1 190 ? 3.502 24.952 -0.934 1.00 41.56 190 GLY A N 1
ATOM 1445 C CA . GLY A 1 190 ? 4.875 24.715 -1.407 1.00 41.56 190 GLY A CA 1
ATOM 1446 C C . GLY A 1 190 ? 5.000 24.400 -2.903 1.00 41.56 190 GLY A C 1
ATOM 1447 O O . GLY A 1 190 ? 6.045 23.917 -3.324 1.00 41.56 190 GLY A O 1
ATOM 1448 N N . ILE A 1 191 ? 3.940 24.622 -3.687 1.00 44.50 191 ILE A N 1
ATOM 1449 C CA . ILE A 1 191 ? 3.972 24.581 -5.155 1.00 44.50 191 ILE A CA 1
ATOM 1450 C C . ILE A 1 191 ? 3.710 26.005 -5.652 1.00 44.50 191 ILE A C 1
ATOM 1452 O O . ILE A 1 191 ? 2.591 26.337 -6.030 1.00 44.50 191 ILE A O 1
ATOM 1456 N N . PHE A 1 192 ? 4.743 26.838 -5.563 1.00 40.78 192 PHE A N 1
ATOM 1457 C CA . PHE A 1 192 ? 5.057 27.963 -6.445 1.00 40.78 192 PHE A CA 1
ATOM 1458 C C . PHE A 1 192 ? 6.568 28.181 -6.385 1.00 40.78 192 PHE A C 1
ATOM 1460 O O . PHE A 1 192 ? 7.119 28.108 -5.262 1.00 40.78 192 PHE A O 1
#

Secondary structure (DSSP, 8-state):
-EEEEEEEEETTEEEEEEEETTSTTPPPEEEEEETTEEEEEEES-B--TTTGGGT-TTS--EEEEEPPTT----TTEEEEEEETTTEEEEPPPHHHHHHHHHHHHHHHHHHHHHHHHHHHHHHHHHHHHHHHHHHHHHSS--PPPTTHHHHHHHHHHHHHHHHHHHHHHHHHHHHHHHHHHHHHHHHHHS--

Organism: NCBI:txid2801340

pLDDT: mean 73.1, std 16.69, range [40.78, 97.38]